Protein AF-Q2NVS4-F1 (afdb_monomer_lite)

Structure (mmCIF, N/CA/C/O backbone):
data_AF-Q2NVS4-F1
#
_entry.id   AF-Q2NVS4-F1
#
loop_
_atom_site.group_PDB
_atom_site.id
_atom_site.type_symbol
_atom_site.label_atom_id
_atom_site.label_alt_id
_atom_site.label_comp_id
_atom_site.label_asym_id
_atom_site.label_entity_id
_atom_site.label_seq_id
_atom_site.pdbx_PDB_ins_code
_atom_site.Cartn_x
_atom_site.Cartn_y
_atom_site.Cartn_z
_atom_site.occupancy
_atom_site.B_iso_or_equiv
_atom_site.auth_seq_id
_atom_site.auth_comp_id
_atom_site.auth_asym_id
_atom_site.auth_atom_id
_atom_site.pdbx_PDB_model_num
ATOM 1 N N . MET A 1 1 ? -18.039 -15.970 16.551 1.00 35.44 1 MET A N 1
ATOM 2 C CA . MET A 1 1 ? -17.030 -16.801 15.861 1.00 35.44 1 MET A CA 1
ATOM 3 C C . MET A 1 1 ? -15.700 -16.077 15.985 1.00 35.44 1 MET A C 1
ATOM 5 O O . MET A 1 1 ? -15.678 -14.886 15.706 1.00 35.44 1 MET A O 1
ATOM 9 N N . ASN A 1 2 ? -14.647 -16.736 16.477 1.00 36.75 2 ASN A N 1
ATOM 10 C CA . ASN A 1 2 ? -13.302 -16.155 16.479 1.00 36.75 2 ASN A CA 1
ATOM 11 C C . ASN A 1 2 ? -12.820 -16.096 15.028 1.00 36.75 2 ASN A C 1
ATOM 13 O O . ASN A 1 2 ? -12.642 -17.142 14.410 1.00 36.75 2 ASN A O 1
ATOM 17 N N . THR A 1 3 ? -12.647 -14.897 14.478 1.00 47.12 3 THR A N 1
ATOM 18 C CA . THR A 1 3 ? -11.946 -14.726 13.203 1.00 47.12 3 THR A CA 1
ATOM 19 C C . THR A 1 3 ? -10.510 -15.221 13.400 1.00 47.12 3 THR A C 1
ATOM 21 O O . THR A 1 3 ? -9.864 -14.747 14.338 1.00 47.12 3 THR A O 1
ATOM 24 N N . PRO A 1 4 ? -10.008 -16.174 12.593 1.00 56.81 4 PRO A N 1
ATOM 25 C CA . PRO A 1 4 ? -8.624 -16.620 12.692 1.00 56.81 4 PRO A CA 1
ATOM 26 C C . PRO A 1 4 ? -7.682 -15.420 12.583 1.00 56.81 4 PRO A C 1
ATOM 28 O O . PRO A 1 4 ? -7.902 -14.530 11.757 1.00 56.81 4 PRO A O 1
ATOM 31 N N . LEU A 1 5 ? -6.658 -15.382 13.436 1.00 57.66 5 LEU A N 1
ATOM 32 C CA . LEU A 1 5 ? -5.595 -14.385 13.342 1.00 57.66 5 LEU A CA 1
ATOM 33 C C . LEU A 1 5 ? -4.896 -14.581 11.995 1.00 57.66 5 LEU A C 1
ATOM 35 O O . LEU A 1 5 ? -4.340 -15.646 11.758 1.00 57.66 5 LEU A O 1
ATOM 39 N N . THR A 1 6 ? -4.959 -13.576 11.124 1.00 74.19 6 THR A N 1
ATOM 40 C CA . THR A 1 6 ? -4.291 -13.612 9.821 1.00 74.19 6 THR A CA 1
ATOM 41 C C . THR A 1 6 ? -2.830 -13.196 9.998 1.00 74.19 6 THR A C 1
ATOM 43 O O . THR A 1 6 ? -2.561 -12.091 10.477 1.00 74.19 6 THR A O 1
ATOM 46 N N . PHE A 1 7 ? -1.886 -14.058 9.629 1.00 83.69 7 PHE A N 1
ATOM 47 C CA . PHE A 1 7 ? -0.455 -13.771 9.642 1.00 83.69 7 PHE A CA 1
ATOM 48 C C . PHE A 1 7 ? 0.021 -13.381 8.240 1.00 83.69 7 PHE A C 1
ATOM 50 O O . PHE A 1 7 ? 0.237 -14.230 7.378 1.00 83.69 7 PHE A O 1
ATOM 57 N N . THR A 1 8 ? 0.182 -12.075 8.019 1.00 88.88 8 THR A N 1
ATOM 58 C CA . THR A 1 8 ? 0.679 -11.492 6.763 1.00 88.88 8 THR A CA 1
ATOM 59 C C . THR A 1 8 ? 1.943 -10.675 7.034 1.00 88.88 8 THR A C 1
ATOM 61 O O . THR A 1 8 ? 1.820 -9.467 7.282 1.00 88.88 8 THR A O 1
ATOM 64 N N . PRO A 1 9 ? 3.140 -11.293 7.055 1.00 89.56 9 PRO A N 1
ATOM 65 C CA . PRO A 1 9 ? 4.379 -10.567 7.291 1.00 89.56 9 PRO A CA 1
ATOM 66 C C . PRO A 1 9 ? 4.580 -9.455 6.265 1.00 89.56 9 PRO A C 1
ATOM 68 O O . PRO A 1 9 ? 4.096 -9.508 5.133 1.00 89.56 9 PRO A O 1
ATOM 71 N N . TYR A 1 10 ? 5.285 -8.427 6.711 1.00 88.81 10 TYR A N 1
ATOM 72 C CA . TYR A 1 10 ? 5.624 -7.270 5.910 1.00 88.81 10 TYR A CA 1
ATOM 73 C C . TYR A 1 10 ? 6.756 -7.608 4.929 1.00 88.81 10 TYR A C 1
ATOM 75 O O . TYR A 1 10 ? 7.733 -8.254 5.317 1.00 88.81 10 TYR A O 1
ATOM 83 N N . VAL A 1 11 ? 6.652 -7.131 3.687 1.00 92.81 11 VAL A N 1
ATOM 84 C CA . VAL A 1 11 ? 7.747 -7.156 2.713 1.00 92.81 11 VAL A CA 1
ATOM 85 C C . VAL A 1 11 ? 7.903 -5.786 2.057 1.00 92.81 11 VAL A C 1
ATOM 87 O O . VAL A 1 11 ? 6.945 -5.234 1.515 1.00 92.81 11 VAL A O 1
ATOM 90 N N . ASP A 1 12 ? 9.123 -5.248 2.082 1.00 93.12 12 ASP A N 1
ATOM 91 C CA . ASP A 1 12 ? 9.486 -4.143 1.198 1.00 93.12 12 ASP A CA 1
ATOM 92 C C . ASP A 1 12 ? 9.729 -4.731 -0.194 1.00 93.12 12 ASP A C 1
ATOM 94 O O . ASP A 1 12 ? 10.709 -5.446 -0.410 1.00 93.12 12 ASP A O 1
ATOM 98 N N . VAL A 1 13 ? 8.817 -4.471 -1.131 1.00 93.69 13 VAL A N 1
ATOM 99 C CA . VAL A 1 13 ? 8.834 -5.098 -2.464 1.00 93.69 13 VAL A CA 1
ATOM 100 C C . VAL A 1 13 ? 10.006 -4.642 -3.334 1.00 93.69 13 VAL A C 1
ATOM 102 O O . VAL A 1 13 ? 10.269 -5.251 -4.370 1.00 93.69 13 VAL A O 1
ATOM 105 N N . SER A 1 14 ? 10.699 -3.574 -2.934 1.00 92.00 14 SER A N 1
ATOM 106 C CA . SER A 1 14 ? 11.887 -3.065 -3.623 1.00 92.00 14 SER A CA 1
ATOM 107 C C . SER A 1 14 ? 13.184 -3.709 -3.130 1.00 92.00 14 SER A C 1
ATOM 109 O O . SER A 1 14 ? 14.189 -3.720 -3.845 1.00 92.00 14 SER A O 1
ATOM 111 N N . VAL A 1 15 ? 13.168 -4.295 -1.931 1.00 92.06 15 VAL A N 1
ATOM 112 C CA . VAL A 1 15 ? 14.304 -5.050 -1.402 1.00 92.06 15 VAL A CA 1
ATOM 113 C C . VAL A 1 15 ? 14.419 -6.367 -2.163 1.00 92.06 15 VAL A C 1
ATOM 115 O O . VAL A 1 15 ? 13.427 -7.033 -2.435 1.00 92.06 15 VAL A O 1
ATOM 118 N N . ASN A 1 16 ? 15.650 -6.738 -2.530 1.00 93.94 16 ASN A N 1
ATOM 119 C CA . ASN A 1 16 ? 15.949 -7.951 -3.302 1.00 93.94 16 ASN A CA 1
ATOM 120 C C . ASN A 1 16 ? 15.190 -8.055 -4.645 1.00 93.94 16 ASN A C 1
ATOM 122 O O . ASN A 1 16 ? 15.057 -9.149 -5.193 1.00 93.94 16 ASN A O 1
ATOM 126 N N . ALA A 1 17 ? 14.688 -6.933 -5.168 1.00 94.81 17 ALA A N 1
ATOM 127 C CA . ALA A 1 17 ? 14.022 -6.876 -6.459 1.00 94.81 17 ALA A CA 1
ATOM 128 C C . ALA A 1 17 ? 14.943 -7.354 -7.589 1.00 94.81 17 ALA A C 1
ATOM 130 O O . ALA A 1 17 ? 16.167 -7.202 -7.536 1.00 94.81 17 ALA A O 1
ATOM 131 N N . GLU A 1 18 ? 14.333 -7.931 -8.618 1.00 94.81 18 GLU A N 1
ATOM 132 C CA . GLU A 1 18 ? 15.039 -8.341 -9.822 1.00 94.81 18 GLU A CA 1
ATOM 133 C C . GLU A 1 18 ? 15.072 -7.157 -10.786 1.00 94.81 18 GLU A C 1
ATOM 135 O O . GLU A 1 18 ? 14.030 -6.668 -11.231 1.00 94.81 18 GLU A O 1
ATOM 140 N N . TRP A 1 19 ? 16.278 -6.695 -11.101 1.00 90.94 19 TRP A N 1
ATOM 141 C CA . TRP A 1 19 ? 16.522 -5.622 -12.061 1.00 90.94 19 TRP A CA 1
ATOM 142 C C . TRP A 1 19 ? 16.978 -6.218 -13.396 1.00 90.94 19 TRP A C 1
ATOM 144 O O . TRP A 1 19 ? 17.515 -7.324 -13.432 1.00 90.94 19 TRP A O 1
ATOM 154 N N . ASP A 1 20 ? 16.742 -5.501 -14.494 1.00 84.62 20 ASP A N 1
ATOM 155 C CA . ASP A 1 20 ? 17.185 -5.887 -15.845 1.00 84.62 20 ASP A CA 1
ATOM 156 C C . ASP A 1 20 ? 16.639 -7.240 -16.358 1.00 84.62 20 ASP A C 1
ATOM 158 O O . ASP A 1 20 ? 17.268 -7.943 -17.148 1.00 84.62 20 ASP A O 1
ATOM 162 N N . VAL A 1 21 ? 15.415 -7.593 -15.957 1.00 84.69 21 VAL A N 1
ATOM 163 C CA . VAL A 1 21 ? 14.704 -8.846 -16.302 1.00 84.69 21 VAL A CA 1
ATOM 164 C C . VAL A 1 21 ? 14.049 -8.848 -17.700 1.00 84.69 21 VAL A C 1
ATOM 166 O O . VAL A 1 21 ? 12.996 -9.446 -17.930 1.00 84.69 21 VAL A O 1
ATOM 169 N N . GLY A 1 22 ? 14.709 -8.223 -18.676 1.00 85.62 22 GLY A N 1
ATOM 170 C CA . GLY A 1 22 ? 14.296 -8.214 -20.082 1.00 85.62 22 GLY A CA 1
ATOM 171 C C . GLY A 1 22 ? 13.077 -7.334 -20.391 1.00 85.62 22 GLY A C 1
ATOM 172 O O . GLY A 1 22 ? 12.598 -6.564 -19.562 1.00 85.62 22 GLY A O 1
ATOM 173 N N . GLU A 1 23 ? 12.569 -7.445 -21.622 1.00 87.50 23 GLU A N 1
ATOM 174 C CA . GLU A 1 23 ? 11.551 -6.529 -22.168 1.00 87.50 23 GLU A CA 1
ATOM 175 C C . GLU A 1 23 ? 10.202 -6.569 -21.438 1.00 87.50 23 GLU A C 1
ATOM 177 O O . GLU A 1 23 ? 9.469 -5.584 -21.454 1.00 87.50 23 GLU A O 1
ATOM 182 N N . ALA A 1 24 ? 9.873 -7.683 -20.777 1.00 85.44 24 ALA A N 1
ATOM 183 C CA . ALA A 1 24 ? 8.634 -7.808 -20.010 1.00 85.44 24 ALA A CA 1
ATOM 184 C C . ALA A 1 24 ? 8.629 -6.931 -18.744 1.00 85.44 24 ALA A C 1
ATOM 186 O O . ALA A 1 24 ? 7.564 -6.529 -18.279 1.00 85.44 24 ALA A O 1
ATOM 187 N N . PHE A 1 25 ? 9.812 -6.628 -18.199 1.00 89.06 25 PHE A N 1
ATOM 188 C CA . PHE A 1 25 ? 9.998 -5.895 -16.945 1.00 89.06 25 PHE A CA 1
ATOM 189 C C . PHE A 1 25 ? 11.147 -4.882 -17.091 1.00 89.06 25 PHE A C 1
ATOM 191 O O . PHE A 1 25 ? 12.191 -5.019 -16.447 1.00 89.06 25 PHE A O 1
ATOM 198 N N . PRO A 1 26 ? 10.979 -3.849 -17.937 1.00 86.88 26 PRO A N 1
ATOM 199 C CA . PRO A 1 26 ? 12.059 -2.931 -18.303 1.00 86.88 26 PRO A CA 1
ATOM 200 C C . PRO A 1 26 ? 12.563 -2.076 -17.132 1.00 86.88 26 PRO A C 1
ATOM 202 O O . PRO A 1 26 ? 13.672 -1.558 -17.186 1.00 86.88 26 PRO A O 1
ATOM 205 N N . THR A 1 27 ? 11.769 -1.929 -16.067 1.00 90.81 27 THR A N 1
ATOM 206 C CA . THR A 1 27 ? 12.167 -1.255 -14.821 1.00 90.81 27 THR A CA 1
ATOM 207 C C . THR A 1 27 ? 12.329 -2.235 -13.658 1.00 90.81 27 THR A C 1
ATOM 209 O O . THR A 1 27 ? 12.205 -1.857 -12.495 1.00 90.81 27 THR A O 1
ATOM 212 N N . GLY A 1 28 ? 12.592 -3.509 -13.958 1.00 94.62 28 GLY A N 1
ATOM 213 C CA . GLY A 1 28 ? 12.642 -4.578 -12.965 1.00 94.62 28 GLY A CA 1
ATOM 214 C C . GLY A 1 28 ? 11.263 -4.970 -12.436 1.00 94.62 28 GLY A C 1
ATOM 215 O O . GLY A 1 28 ? 10.230 -4.556 -12.968 1.00 94.62 28 GLY A O 1
ATOM 216 N N . ARG A 1 29 ? 11.253 -5.792 -11.386 1.00 95.94 29 ARG A N 1
ATOM 217 C CA . ARG A 1 29 ? 10.046 -6.246 -10.675 1.00 95.94 29 ARG A CA 1
ATOM 218 C C . ARG A 1 29 ? 10.392 -6.730 -9.260 1.00 95.94 29 ARG A C 1
ATOM 220 O O . ARG A 1 29 ? 11.547 -7.094 -9.017 1.00 95.94 29 ARG A O 1
ATOM 227 N N . PRO A 1 30 ? 9.419 -6.826 -8.334 1.00 96.81 30 PRO A N 1
ATOM 228 C CA . PRO A 1 30 ? 9.656 -7.516 -7.073 1.00 96.81 30 PRO A CA 1
ATOM 229 C C . PRO A 1 30 ? 10.058 -8.973 -7.298 1.00 96.81 30 PRO A C 1
ATOM 231 O O . PRO A 1 30 ? 9.614 -9.618 -8.251 1.00 96.81 30 PRO A O 1
ATOM 234 N N . ASN A 1 31 ? 10.855 -9.510 -6.380 1.00 95.69 31 ASN A N 1
ATOM 235 C CA . ASN A 1 31 ? 11.337 -10.878 -6.491 1.00 95.69 31 ASN A CA 1
ATOM 236 C C . ASN A 1 31 ? 10.183 -11.897 -6.370 1.00 95.69 31 ASN A C 1
ATOM 238 O O . ASN A 1 31 ? 9.486 -11.891 -5.348 1.00 95.69 31 ASN A O 1
ATOM 242 N N . PRO A 1 32 ? 9.984 -12.806 -7.345 1.00 92.75 32 PRO A N 1
ATOM 243 C CA . PRO A 1 32 ? 8.958 -13.848 -7.251 1.00 92.75 32 PRO A CA 1
ATOM 244 C C . PRO A 1 32 ? 9.164 -14.800 -6.068 1.00 92.75 32 PRO A C 1
ATOM 246 O O . PRO A 1 32 ? 8.185 -15.350 -5.561 1.00 92.75 32 PRO A O 1
ATOM 249 N N . LEU A 1 33 ? 10.402 -14.939 -5.570 1.00 94.19 33 LEU A N 1
ATOM 250 C CA . LEU A 1 33 ? 10.736 -15.764 -4.406 1.00 94.19 33 LEU A CA 1
ATOM 251 C C . LEU A 1 33 ? 9.875 -15.425 -3.183 1.00 94.19 33 LEU A C 1
ATOM 253 O O . LEU A 1 33 ? 9.603 -16.296 -2.359 1.00 94.19 33 LEU A O 1
ATOM 257 N N . TYR A 1 34 ? 9.408 -14.180 -3.052 1.00 94.81 34 TYR A N 1
ATOM 258 C CA . TYR A 1 34 ? 8.527 -13.806 -1.949 1.00 94.81 34 TYR A CA 1
ATOM 259 C C . TYR A 1 34 ? 7.220 -14.607 -1.939 1.00 94.81 34 TYR A C 1
ATOM 261 O O . TYR A 1 34 ? 6.798 -15.039 -0.866 1.00 94.81 34 TYR A O 1
ATOM 269 N N . ALA A 1 35 ? 6.609 -14.882 -3.095 1.00 93.56 35 ALA A N 1
ATOM 270 C CA . ALA A 1 35 ? 5.406 -15.713 -3.161 1.00 93.56 35 ALA A CA 1
ATOM 271 C C . ALA A 1 35 ? 5.707 -17.174 -2.777 1.00 93.56 35 ALA A C 1
ATOM 273 O O . ALA A 1 35 ? 4.973 -17.775 -1.990 1.00 93.56 35 ALA A O 1
ATOM 274 N N . GLU A 1 36 ? 6.833 -17.717 -3.248 1.00 92.06 36 GLU A N 1
ATOM 275 C CA . GLU A 1 36 ? 7.273 -19.080 -2.924 1.00 92.06 36 GLU A CA 1
ATOM 276 C C . GLU A 1 36 ? 7.540 -19.258 -1.423 1.00 92.06 36 GLU A C 1
ATOM 278 O O . GLU A 1 36 ? 7.065 -20.215 -0.805 1.00 92.06 36 GLU A O 1
ATOM 283 N N . LEU A 1 37 ? 8.252 -18.308 -0.807 1.00 91.38 37 LEU A N 1
ATOM 284 C CA . LEU A 1 37 ? 8.532 -18.318 0.629 1.00 91.38 37 LEU A CA 1
ATOM 285 C C . LEU A 1 37 ? 7.253 -18.186 1.455 1.00 91.38 37 LEU A C 1
ATOM 287 O O . LEU A 1 37 ? 7.123 -18.856 2.477 1.00 91.38 37 LEU A O 1
ATOM 291 N N . THR A 1 38 ? 6.296 -17.373 1.008 1.00 92.12 38 THR A N 1
ATOM 292 C CA . THR A 1 38 ? 4.989 -17.216 1.672 1.00 92.12 38 THR A CA 1
ATOM 293 C C . THR A 1 38 ? 4.251 -18.554 1.732 1.00 92.12 38 THR A C 1
ATOM 295 O O . THR A 1 38 ? 3.795 -18.967 2.802 1.00 92.12 38 THR A O 1
ATOM 298 N N . ALA A 1 39 ? 4.224 -19.289 0.615 1.00 88.94 39 ALA A N 1
ATOM 299 C CA . ALA A 1 39 ? 3.638 -20.625 0.552 1.00 88.94 39 ALA A CA 1
ATOM 300 C C . ALA A 1 39 ? 4.400 -21.638 1.428 1.00 88.94 39 ALA A C 1
ATOM 302 O O . ALA A 1 39 ? 3.787 -22.392 2.189 1.00 88.94 39 ALA A O 1
ATOM 303 N N . ALA A 1 40 ? 5.736 -21.635 1.373 1.00 90.56 40 ALA A N 1
ATOM 304 C CA . ALA A 1 40 ? 6.577 -22.561 2.133 1.00 90.56 40 ALA A CA 1
ATOM 305 C C . ALA A 1 40 ? 6.481 -22.347 3.655 1.00 90.56 40 ALA A C 1
ATOM 307 O O . ALA A 1 40 ? 6.446 -23.313 4.422 1.00 90.56 40 ALA A O 1
ATOM 308 N N . LEU A 1 41 ? 6.400 -21.087 4.091 1.00 89.44 41 LEU A N 1
ATOM 309 C CA . LEU A 1 41 ? 6.274 -20.694 5.497 1.00 89.44 41 LEU A CA 1
ATOM 310 C C . LEU A 1 41 ? 4.836 -20.794 6.023 1.00 89.44 41 LEU A C 1
ATOM 312 O O . LEU A 1 41 ? 4.619 -20.587 7.217 1.00 89.44 41 LEU A O 1
ATOM 316 N N . LYS A 1 42 ? 3.869 -21.148 5.163 1.00 86.94 42 LYS A N 1
ATOM 317 C CA . LYS A 1 42 ? 2.447 -21.314 5.505 1.00 86.94 42 LYS A CA 1
ATOM 318 C C . LYS A 1 42 ? 1.855 -20.079 6.187 1.00 86.94 42 LYS A C 1
ATOM 320 O O . LYS A 1 42 ? 1.096 -20.201 7.149 1.00 86.94 42 LYS A O 1
ATOM 325 N N . THR A 1 43 ? 2.230 -18.895 5.714 1.00 90.62 43 THR A N 1
ATOM 326 C CA . THR A 1 43 ? 1.565 -17.660 6.135 1.00 90.62 43 THR A CA 1
ATOM 327 C C . THR A 1 43 ? 0.247 -17.513 5.371 1.00 90.62 43 THR A C 1
ATOM 329 O O . THR A 1 43 ? 0.005 -18.202 4.380 1.00 90.62 43 THR A O 1
ATOM 332 N N . ASP A 1 44 ? -0.627 -16.610 5.810 1.00 89.88 44 ASP A N 1
ATOM 333 C CA . ASP A 1 44 ? -1.898 -16.363 5.117 1.00 89.88 44 ASP A CA 1
ATOM 334 C C . ASP A 1 44 ? -1.734 -15.474 3.869 1.00 89.88 44 ASP A C 1
ATOM 336 O O . ASP A 1 44 ? -2.699 -15.240 3.128 1.00 89.88 44 ASP A O 1
ATOM 340 N N . GLY A 1 45 ? -0.534 -14.924 3.671 1.00 94.25 45 GLY A N 1
ATOM 341 C CA . GLY A 1 45 ? -0.255 -13.891 2.688 1.00 94.25 45 GLY A CA 1
ATOM 342 C C . GLY A 1 45 ? 0.911 -12.983 3.064 1.00 94.25 45 GLY A C 1
ATOM 343 O O . GLY A 1 45 ? 1.671 -13.289 3.982 1.00 94.25 45 GLY A O 1
ATOM 344 N N . LEU A 1 46 ? 0.998 -11.831 2.396 1.00 95.50 46 LEU A N 1
ATOM 345 C CA . LEU A 1 46 ? 1.983 -10.773 2.661 1.00 95.50 46 LEU A CA 1
ATOM 346 C C . LEU A 1 46 ? 1.316 -9.405 2.847 1.00 95.50 46 LEU A C 1
ATOM 348 O O . LEU A 1 46 ? 0.214 -9.163 2.367 1.00 95.50 46 LEU A O 1
ATOM 352 N N . THR A 1 47 ? 1.992 -8.483 3.522 1.00 95.19 47 THR A N 1
ATOM 353 C CA . THR A 1 47 ? 1.698 -7.047 3.413 1.00 95.19 47 THR A CA 1
ATOM 354 C C . THR A 1 47 ? 2.768 -6.434 2.515 1.00 95.19 47 THR A C 1
ATOM 356 O O . THR A 1 47 ? 3.934 -6.398 2.905 1.00 95.19 47 THR A O 1
ATOM 359 N N . LEU A 1 48 ? 2.376 -6.045 1.298 1.00 96.69 48 LEU A N 1
ATOM 360 C CA . LEU A 1 48 ? 3.262 -5.498 0.271 1.00 96.69 48 LEU A CA 1
ATOM 361 C C . LEU A 1 48 ? 3.461 -4.010 0.493 1.00 96.69 48 LEU A C 1
ATOM 363 O O . LEU A 1 48 ? 2.486 -3.259 0.573 1.00 96.69 48 LEU A O 1
ATOM 367 N N . SER A 1 49 ? 4.713 -3.581 0.534 1.00 92.75 49 SER A N 1
ATOM 368 C CA . SER A 1 49 ? 5.027 -2.256 1.037 1.00 92.75 49 SER A CA 1
ATOM 369 C C . SER A 1 49 ? 6.237 -1.627 0.337 1.00 92.75 49 SER A C 1
ATOM 371 O O . SER A 1 49 ? 7.088 -2.337 -0.180 1.00 92.75 49 SER A O 1
ATOM 373 N N . PHE A 1 50 ? 6.380 -0.306 0.274 1.00 92.25 50 PHE A N 1
ATOM 374 C CA . PHE A 1 50 ? 5.390 0.723 0.605 1.00 92.25 50 PHE A CA 1
ATOM 375 C C . PHE A 1 50 ? 4.914 1.453 -0.652 1.00 92.25 50 PHE A C 1
ATOM 377 O O . PHE A 1 50 ? 5.726 1.801 -1.515 1.00 92.25 50 PHE A O 1
ATOM 384 N N . ILE A 1 51 ? 3.619 1.759 -0.705 1.00 95.44 51 ILE A N 1
ATOM 385 C CA . ILE A 1 51 ? 3.070 2.745 -1.631 1.00 95.44 51 ILE A CA 1
ATOM 386 C C . ILE A 1 51 ? 3.332 4.138 -1.054 1.00 95.44 51 ILE A C 1
ATOM 388 O O . ILE A 1 51 ? 2.977 4.463 0.079 1.00 95.44 51 ILE A O 1
ATOM 392 N N . THR A 1 52 ? 3.979 4.957 -1.870 1.00 93.50 52 THR A N 1
ATOM 393 C CA . THR A 1 52 ? 4.448 6.313 -1.574 1.00 93.50 52 THR A CA 1
ATOM 394 C C . THR A 1 52 ? 4.184 7.210 -2.789 1.00 93.50 52 THR A C 1
ATOM 396 O O . THR A 1 52 ? 3.387 6.839 -3.648 1.00 93.50 52 THR A O 1
ATOM 399 N N . LEU A 1 53 ? 4.830 8.378 -2.883 1.00 92.94 53 LEU A N 1
ATOM 400 C CA . LEU A 1 53 ? 4.763 9.245 -4.062 1.00 92.94 53 LEU A CA 1
ATOM 401 C C . LEU A 1 53 ? 6.083 9.278 -4.831 1.00 92.94 53 LEU A C 1
ATOM 403 O O . LEU A 1 53 ? 7.163 9.324 -4.231 1.00 92.94 53 LEU A O 1
ATOM 407 N N . GLY A 1 54 ? 5.964 9.325 -6.156 1.00 90.94 54 GLY A N 1
ATOM 408 C CA . GLY A 1 54 ? 7.035 9.691 -7.072 1.00 90.94 54 GLY A CA 1
ATOM 409 C C . GLY A 1 54 ? 7.283 11.202 -7.093 1.00 90.94 54 GLY A C 1
ATOM 410 O O . GLY A 1 54 ? 6.629 11.977 -6.394 1.00 90.94 54 GLY A O 1
ATOM 411 N N . GLN A 1 55 ? 8.234 11.642 -7.921 1.00 88.88 55 GLN A N 1
ATOM 412 C CA . GLN A 1 55 ? 8.566 13.072 -8.066 1.00 88.88 55 GLN A CA 1
ATOM 413 C C . GLN A 1 55 ? 7.427 13.895 -8.690 1.00 88.88 55 GLN A C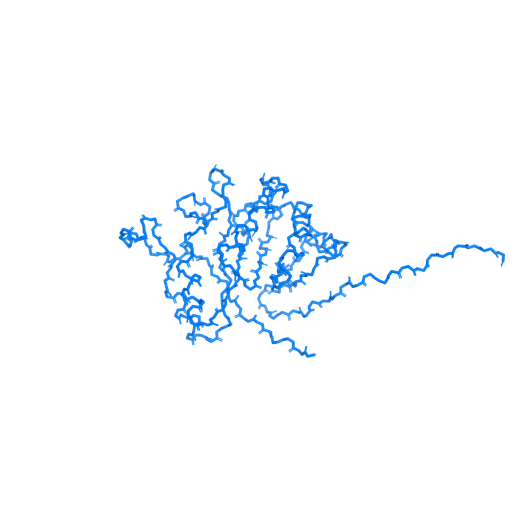 1
ATOM 415 O O . GLN A 1 55 ? 7.356 15.106 -8.513 1.00 88.88 55 GLN A O 1
ATOM 420 N N . ASP A 1 56 ? 6.548 13.221 -9.419 1.00 89.19 56 ASP A N 1
ATOM 421 C CA . ASP A 1 56 ? 5.352 13.721 -10.085 1.00 89.19 56 ASP A CA 1
ATOM 422 C C . ASP A 1 56 ? 4.095 13.668 -9.201 1.00 89.19 56 ASP A C 1
ATOM 424 O O . ASP A 1 56 ? 3.000 13.937 -9.683 1.00 89.19 56 ASP A O 1
ATOM 428 N N . ASN A 1 57 ? 4.238 13.330 -7.913 1.00 90.50 57 ASN A N 1
ATOM 429 C CA . ASN A 1 57 ? 3.135 13.083 -6.977 1.00 90.50 57 ASN A CA 1
ATOM 430 C C . ASN A 1 57 ? 2.187 11.945 -7.398 1.00 90.50 57 ASN A C 1
ATOM 432 O O . ASN A 1 57 ? 1.092 11.828 -6.851 1.00 90.50 57 ASN A O 1
ATOM 436 N N . ALA A 1 58 ? 2.600 11.073 -8.320 1.00 93.56 58 ALA A N 1
ATOM 437 C CA . ALA A 1 58 ?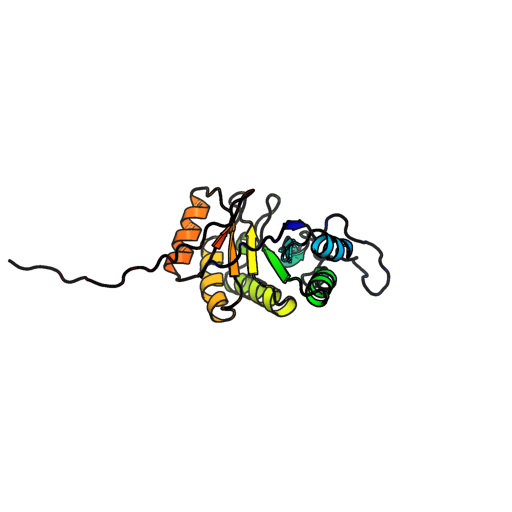 1.862 9.856 -8.628 1.00 93.56 58 ALA A CA 1
ATOM 438 C C . ALA A 1 58 ? 2.164 8.764 -7.582 1.00 93.56 58 ALA A C 1
ATOM 440 O O . ALA A 1 58 ? 3.318 8.645 -7.149 1.00 93.56 58 ALA A O 1
ATOM 441 N N . PRO A 1 59 ? 1.177 7.933 -7.187 1.00 94.56 59 PRO A N 1
ATOM 442 C CA . PRO A 1 59 ? 1.429 6.777 -6.337 1.00 94.56 59 PRO A CA 1
ATOM 443 C C . PRO A 1 59 ? 2.454 5.827 -6.966 1.00 94.56 59 PRO A C 1
ATOM 445 O O . PRO A 1 59 ? 2.325 5.407 -8.120 1.00 94.56 59 PRO A O 1
ATOM 448 N N . CYS A 1 60 ? 3.478 5.463 -6.203 1.00 95.19 60 CYS A N 1
ATOM 449 C CA . CYS A 1 60 ? 4.546 4.583 -6.663 1.00 95.19 60 CYS A CA 1
ATOM 450 C C . CYS A 1 60 ? 5.097 3.729 -5.519 1.00 95.19 60 CYS A C 1
ATOM 452 O O . CYS A 1 60 ? 4.922 4.035 -4.336 1.00 95.19 60 CYS A O 1
ATOM 454 N N . TRP A 1 61 ? 5.816 2.672 -5.872 1.00 94.38 61 TRP A N 1
ATOM 455 C CA . TRP A 1 61 ? 6.621 1.913 -4.921 1.00 94.38 61 TRP A CA 1
ATOM 456 C C . TRP A 1 61 ? 7.970 2.605 -4.713 1.00 94.38 61 TRP A C 1
ATOM 458 O O . TRP A 1 61 ? 8.385 3.419 -5.539 1.00 94.38 61 TRP A O 1
ATOM 468 N N . ALA A 1 62 ? 8.640 2.319 -3.595 1.00 88.44 62 ALA A N 1
ATOM 469 C CA . ALA A 1 62 ? 10.032 2.712 -3.332 1.00 88.44 62 ALA A CA 1
ATOM 470 C C . ALA A 1 62 ? 10.372 4.215 -3.471 1.00 88.44 62 ALA A C 1
ATOM 472 O O . ALA A 1 62 ? 11.549 4.572 -3.531 1.00 88.44 62 ALA A O 1
ATOM 473 N N . ARG A 1 63 ? 9.368 5.105 -3.515 1.00 89.50 63 ARG A N 1
ATOM 474 C CA . ARG A 1 63 ? 9.497 6.555 -3.769 1.00 89.50 63 ARG A CA 1
ATOM 475 C C . ARG A 1 63 ? 10.157 6.907 -5.105 1.00 89.50 63 ARG A C 1
ATOM 477 O O . ARG A 1 63 ? 10.799 7.952 -5.227 1.00 89.50 63 ARG A O 1
ATOM 484 N N . GLN A 1 64 ? 10.041 6.029 -6.097 1.00 89.25 64 GLN A N 1
ATOM 485 C CA . GLN A 1 64 ? 10.632 6.223 -7.415 1.00 89.25 64 GLN A CA 1
ATOM 486 C C . GLN A 1 64 ? 9.558 6.134 -8.497 1.00 89.25 64 GLN A C 1
ATOM 488 O O . GLN A 1 64 ? 8.848 5.137 -8.603 1.00 89.25 64 GLN A O 1
ATOM 493 N N . SER A 1 65 ? 9.477 7.152 -9.359 1.00 91.62 65 SER A N 1
ATOM 494 C CA . SER A 1 65 ? 8.539 7.152 -10.493 1.00 91.62 65 SER A CA 1
ATOM 495 C C . SER A 1 65 ? 8.836 6.030 -11.509 1.00 91.62 65 SER A C 1
ATOM 497 O O . SER A 1 65 ? 7.963 5.656 -12.284 1.00 91.62 65 SER A O 1
ATOM 499 N N . THR A 1 66 ? 10.042 5.446 -11.489 1.00 92.25 66 THR A N 1
ATOM 500 C CA . THR A 1 66 ? 10.426 4.266 -12.292 1.00 92.25 66 THR A CA 1
ATOM 501 C C . THR A 1 66 ? 9.802 2.959 -11.798 1.00 92.25 66 THR A C 1
ATOM 503 O O . THR A 1 66 ? 9.741 1.986 -12.551 1.00 92.25 66 THR A O 1
ATOM 506 N N . THR A 1 67 ? 9.293 2.937 -10.567 1.00 94.44 67 THR A N 1
ATOM 507 C CA . THR A 1 67 ? 8.528 1.832 -9.981 1.00 94.44 67 THR A CA 1
ATOM 508 C C . THR A 1 67 ? 7.082 2.288 -9.754 1.00 94.44 67 THR A C 1
ATOM 510 O O . THR A 1 67 ? 6.660 2.466 -8.607 1.00 94.44 67 THR A O 1
ATOM 513 N N . PRO A 1 68 ? 6.313 2.539 -10.837 1.00 95.69 68 PRO A N 1
ATOM 514 C CA . PRO A 1 68 ? 4.951 3.070 -10.756 1.00 95.69 68 PRO A CA 1
ATOM 515 C C . PRO A 1 68 ? 4.029 2.119 -9.994 1.00 95.69 68 PRO A C 1
ATOM 517 O O . PRO A 1 68 ? 4.378 0.962 -9.771 1.00 95.69 68 PRO A O 1
ATOM 520 N N . LEU A 1 69 ? 2.820 2.559 -9.638 1.00 96.31 69 LEU A N 1
ATOM 521 C CA . LEU A 1 69 ? 1.890 1.746 -8.848 1.00 96.31 69 LEU A CA 1
ATOM 522 C C . LEU A 1 69 ? 1.701 0.316 -9.383 1.00 96.31 69 LEU A C 1
ATOM 524 O O . LEU A 1 69 ? 1.615 -0.593 -8.572 1.00 96.31 69 LEU A O 1
ATOM 528 N N . ALA A 1 70 ? 1.708 0.079 -10.700 1.00 96.75 70 ALA A N 1
ATOM 529 C CA . ALA A 1 70 ? 1.577 -1.257 -11.305 1.00 96.75 70 ALA A CA 1
ATOM 530 C C . ALA A 1 70 ? 2.827 -2.151 -11.226 1.00 96.75 70 ALA A C 1
ATOM 532 O O . ALA A 1 70 ? 2.751 -3.336 -11.538 1.00 96.75 70 ALA A O 1
ATOM 533 N N . TRP A 1 71 ? 3.968 -1.620 -10.794 1.00 97.38 71 TRP A N 1
ATOM 534 C CA . TRP A 1 71 ? 5.250 -2.325 -10.788 1.00 97.38 71 TRP A CA 1
ATOM 535 C C . TRP A 1 71 ? 5.240 -3.599 -9.932 1.00 97.38 71 TRP A C 1
ATOM 537 O O . TRP A 1 71 ? 5.827 -4.605 -10.322 1.00 97.38 71 TRP A O 1
ATOM 547 N N . ALA A 1 72 ? 4.519 -3.600 -8.804 1.00 97.62 72 ALA A N 1
ATOM 548 C CA . ALA A 1 72 ? 4.423 -4.770 -7.931 1.00 97.62 72 ALA A CA 1
ATOM 549 C C . ALA A 1 72 ? 3.328 -5.778 -8.325 1.00 97.62 72 ALA A C 1
ATOM 551 O O . ALA A 1 72 ? 3.188 -6.823 -7.683 1.00 97.62 72 ALA A O 1
ATOM 552 N N . LYS A 1 73 ? 2.570 -5.510 -9.397 1.00 97.44 73 LYS A N 1
ATOM 553 C CA . LYS A 1 73 ? 1.477 -6.371 -9.872 1.00 97.44 73 LYS A CA 1
ATOM 554 C C . LYS A 1 73 ? 1.899 -7.825 -10.138 1.00 97.44 73 LYS A C 1
ATOM 556 O O . LYS A 1 73 ? 1.161 -8.704 -9.705 1.00 97.44 73 LYS A O 1
ATOM 561 N N . PRO A 1 74 ? 3.083 -8.123 -10.713 1.00 97.06 74 PRO A N 1
ATOM 562 C CA . PRO A 1 74 ? 3.512 -9.508 -10.920 1.00 97.06 74 PRO A CA 1
ATOM 563 C C . PRO A 1 74 ? 3.619 -10.329 -9.627 1.00 97.06 74 PRO A C 1
ATOM 565 O O . PRO A 1 74 ? 3.296 -11.513 -9.625 1.00 97.06 74 PRO A O 1
ATOM 568 N N . LEU A 1 75 ? 4.046 -9.715 -8.516 1.00 97.62 75 LEU A N 1
ATOM 569 C CA . LEU A 1 75 ? 4.114 -10.402 -7.222 1.00 97.62 75 LEU A CA 1
ATOM 570 C C . LEU A 1 75 ? 2.717 -10.613 -6.628 1.00 97.62 75 LEU A C 1
ATOM 572 O O . LEU A 1 75 ? 2.429 -11.683 -6.096 1.00 97.62 75 LEU A O 1
ATOM 576 N N . ALA A 1 76 ? 1.845 -9.610 -6.735 1.00 97.94 76 ALA A N 1
ATOM 577 C CA . ALA A 1 76 ? 0.452 -9.733 -6.314 1.00 97.94 76 ALA A CA 1
ATOM 578 C C . ALA A 1 76 ? -0.289 -10.842 -7.085 1.00 97.94 76 ALA A C 1
ATOM 580 O O . ALA A 1 76 ? -1.045 -11.612 -6.488 1.00 97.94 76 ALA A O 1
ATOM 581 N N . ASP A 1 77 ? -0.021 -10.969 -8.385 1.00 97.31 77 ASP A N 1
ATOM 582 C CA . ASP A 1 77 ? -0.581 -12.029 -9.223 1.00 97.31 77 ASP A CA 1
ATOM 583 C C . ASP A 1 77 ? -0.072 -13.404 -8.794 1.00 97.31 77 ASP A C 1
ATOM 585 O O . ASP A 1 77 ? -0.884 -14.288 -8.538 1.00 97.31 77 ASP A O 1
ATOM 589 N N . ALA A 1 78 ? 1.234 -13.559 -8.561 1.00 96.44 78 ALA A N 1
ATOM 590 C CA . ALA A 1 78 ? 1.801 -14.816 -8.068 1.00 96.44 78 ALA A CA 1
ATOM 591 C C . ALA A 1 78 ? 1.222 -15.251 -6.701 1.00 96.44 78 ALA A C 1
ATOM 593 O O . ALA A 1 78 ? 0.959 -16.435 -6.467 1.00 96.44 78 ALA A O 1
ATOM 594 N N . LEU A 1 79 ? 0.981 -14.306 -5.783 1.00 96.56 79 LEU A N 1
ATOM 595 C CA . LEU A 1 79 ? 0.304 -14.597 -4.510 1.00 96.56 79 LEU A CA 1
ATOM 596 C C . LEU A 1 79 ? -1.141 -15.059 -4.745 1.00 96.56 79 LEU A C 1
ATOM 598 O O . LEU A 1 79 ? -1.578 -16.049 -4.161 1.00 96.56 79 LEU A O 1
ATOM 602 N N . THR A 1 80 ? -1.863 -14.388 -5.639 1.00 95.12 80 THR A N 1
ATOM 603 C CA . THR A 1 80 ? -3.255 -14.731 -5.961 1.00 95.12 80 THR A CA 1
ATOM 604 C C . THR A 1 80 ? -3.367 -16.102 -6.629 1.00 95.12 80 THR A C 1
ATOM 606 O O . THR A 1 80 ? -4.214 -16.908 -6.246 1.00 95.12 80 THR A O 1
ATOM 609 N N . GLU A 1 81 ? -2.488 -16.407 -7.585 1.00 93.94 81 GLU A N 1
ATOM 610 C CA . GLU A 1 81 ? -2.440 -17.685 -8.312 1.00 93.94 81 GLU A CA 1
ATOM 611 C C . GLU A 1 81 ? -2.169 -18.879 -7.388 1.00 93.94 81 GLU A C 1
ATOM 613 O O . GLU A 1 81 ? -2.654 -19.985 -7.629 1.00 93.94 81 GLU A O 1
ATOM 618 N N . THR A 1 82 ? -1.446 -18.652 -6.290 1.00 90.38 82 THR A N 1
ATOM 619 C CA . THR A 1 82 ? -1.190 -19.661 -5.250 1.00 90.38 82 THR A CA 1
ATOM 620 C C . THR A 1 82 ? -2.294 -19.731 -4.186 1.00 90.38 82 THR A C 1
ATOM 622 O O . THR A 1 82 ? -2.199 -20.515 -3.241 1.00 90.38 82 THR A O 1
ATOM 625 N N . GLY A 1 83 ? -3.367 -18.942 -4.331 1.00 91.56 83 GLY A N 1
ATOM 626 C CA . GLY A 1 83 ? -4.491 -18.868 -3.390 1.00 91.56 83 GLY A CA 1
ATOM 627 C C . GLY A 1 83 ? -4.182 -18.095 -2.102 1.00 91.56 83 GLY A C 1
ATOM 628 O O . GLY A 1 83 ? -5.011 -18.043 -1.186 1.00 91.56 83 GLY A O 1
ATOM 629 N N . LEU A 1 84 ? -3.001 -17.484 -2.018 1.00 93.56 84 LEU A N 1
ATOM 630 C CA . LEU A 1 84 ? -2.614 -16.596 -0.932 1.00 93.56 84 LEU A CA 1
ATOM 631 C C . LEU A 1 84 ? -3.232 -15.216 -1.166 1.00 93.56 84 LEU A C 1
ATOM 633 O O . LEU A 1 84 ? -3.632 -14.856 -2.269 1.00 93.56 84 LEU A O 1
ATOM 637 N N . GLY A 1 85 ? -3.363 -14.431 -0.101 1.00 93.00 85 GLY A N 1
ATOM 638 C CA . GLY A 1 85 ? -3.787 -13.041 -0.247 1.00 93.00 85 GLY A CA 1
ATOM 639 C C . GLY A 1 85 ? -2.698 -12.085 0.149 1.00 93.00 85 GLY A C 1
ATOM 640 O O . GLY A 1 85 ? -1.597 -12.474 0.527 1.00 93.00 85 GLY A O 1
ATOM 641 N N . PHE A 1 86 ? -3.035 -10.810 0.109 1.00 96.56 86 PHE A N 1
ATOM 642 C CA . PHE A 1 86 ? -2.118 -9.781 0.540 1.00 96.56 86 PHE A CA 1
ATOM 643 C C . PHE A 1 86 ? -2.853 -8.508 0.941 1.00 96.56 86 PHE A C 1
ATOM 645 O O . PHE A 1 86 ? -4.028 -8.315 0.620 1.00 96.56 86 PHE A O 1
ATOM 652 N N . ASN A 1 87 ? -2.131 -7.654 1.655 1.00 96.69 87 ASN A N 1
ATOM 653 C CA . ASN A 1 87 ? -2.504 -6.274 1.925 1.00 96.69 87 ASN A CA 1
ATOM 654 C C . ASN A 1 87 ? -1.531 -5.342 1.197 1.00 96.69 87 ASN A C 1
ATOM 656 O O . ASN A 1 87 ? -0.413 -5.750 0.878 1.00 96.69 87 ASN A O 1
ATOM 660 N N . LEU A 1 88 ? -1.928 -4.091 0.990 1.00 97.44 88 LEU A N 1
ATOM 661 C CA . LEU A 1 88 ? -1.033 -3.033 0.513 1.00 97.44 88 LEU A CA 1
ATOM 662 C C . LEU A 1 88 ? -0.748 -2.062 1.651 1.00 97.44 88 LEU A C 1
ATOM 664 O O . LEU A 1 88 ? -1.690 -1.639 2.315 1.00 97.44 88 LEU A O 1
ATOM 668 N N . SER A 1 89 ? 0.512 -1.690 1.860 1.00 95.19 89 SER A N 1
ATOM 669 C CA . SER A 1 89 ? 0.887 -0.708 2.876 1.00 95.19 89 SER A CA 1
ATOM 670 C C . SER A 1 89 ? 1.188 0.656 2.276 1.00 95.19 89 SER A C 1
ATOM 672 O O . SER A 1 89 ? 2.014 0.769 1.372 1.00 95.19 89 SER A O 1
ATOM 674 N N . PHE A 1 90 ? 0.586 1.690 2.850 1.00 94.25 90 PHE A N 1
ATOM 675 C CA . PHE A 1 90 ? 0.940 3.097 2.674 1.00 94.25 90 PHE A CA 1
ATOM 676 C C . PHE A 1 90 ? 1.816 3.567 3.840 1.00 94.25 90 PHE A C 1
ATOM 678 O O . PHE A 1 90 ? 1.763 2.975 4.919 1.00 94.25 90 PHE A O 1
ATOM 685 N N . GLY A 1 91 ? 2.602 4.623 3.634 1.00 85.25 91 GLY A N 1
ATOM 686 C CA . GLY A 1 91 ? 3.495 5.185 4.654 1.00 85.25 91 GLY A CA 1
ATOM 687 C C . GLY A 1 91 ? 4.918 4.620 4.595 1.00 85.25 91 GLY A C 1
ATOM 688 O O . GLY A 1 91 ? 5.325 4.104 3.560 1.00 85.25 91 GLY A O 1
ATOM 689 N N . SER A 1 92 ? 5.698 4.816 5.663 1.00 76.81 92 SER A N 1
ATOM 690 C CA . SER A 1 92 ? 7.037 4.244 5.922 1.00 76.81 92 SER A CA 1
ATOM 691 C C . SER A 1 92 ? 7.719 5.007 7.067 1.00 76.81 92 SER A C 1
ATOM 693 O O . SER A 1 92 ? 7.626 6.234 7.131 1.00 76.81 92 SER A O 1
ATOM 695 N N . ALA A 1 93 ? 8.556 4.327 7.858 1.00 70.25 93 ALA A N 1
ATOM 696 C CA . ALA A 1 93 ? 9.519 4.942 8.783 1.00 70.25 93 ALA A CA 1
ATOM 697 C C . ALA A 1 93 ? 10.346 6.089 8.170 1.00 70.25 93 ALA A C 1
ATOM 699 O O . ALA A 1 93 ? 10.644 7.093 8.825 1.00 70.25 93 ALA A O 1
ATOM 700 N N . ASN A 1 94 ? 10.734 5.931 6.901 1.00 71.56 94 ASN A N 1
ATOM 701 C CA . ASN A 1 94 ? 11.764 6.739 6.242 1.00 71.56 94 ASN A CA 1
ATOM 702 C C . ASN A 1 94 ? 11.195 7.769 5.254 1.00 71.56 94 ASN A C 1
ATOM 704 O O . ASN A 1 94 ? 11.951 8.387 4.493 1.00 71.56 94 ASN A O 1
ATOM 708 N N . ALA A 1 95 ? 9.874 7.937 5.212 1.00 71.25 95 ALA A N 1
ATOM 709 C CA . ALA A 1 95 ? 9.210 8.812 4.258 1.00 71.25 95 ALA A CA 1
ATOM 710 C C . ALA A 1 95 ? 8.047 9.569 4.895 1.00 71.25 95 ALA A C 1
ATOM 712 O O . ALA A 1 95 ? 7.489 9.151 5.907 1.00 71.25 95 ALA A O 1
ATOM 713 N N . ARG A 1 96 ? 7.671 10.677 4.252 1.00 82.06 96 ARG A N 1
ATOM 714 C CA . ARG A 1 96 ? 6.374 11.293 4.507 1.00 82.06 96 ARG A CA 1
ATOM 715 C C . ARG A 1 96 ? 5.296 10.426 3.874 1.00 82.06 96 ARG A C 1
ATOM 717 O O . ARG A 1 96 ? 5.473 9.975 2.740 1.00 82.06 96 ARG A O 1
ATOM 724 N N . ASP A 1 97 ? 4.190 10.237 4.578 1.00 89.88 97 ASP A N 1
ATOM 725 C CA . ASP A 1 97 ? 3.019 9.589 4.004 1.00 89.88 97 ASP A CA 1
ATOM 726 C C . ASP A 1 97 ? 2.434 10.446 2.872 1.00 89.88 97 ASP A C 1
ATOM 728 O O . ASP A 1 97 ? 2.538 11.680 2.874 1.00 89.88 97 ASP A O 1
ATOM 732 N N . ILE A 1 98 ? 1.786 9.792 1.911 1.00 94.25 98 ILE A N 1
ATOM 733 C CA . ILE A 1 98 ? 1.214 10.448 0.734 1.00 94.25 98 ILE A CA 1
ATOM 734 C C . ILE A 1 98 ? 0.152 11.502 1.106 1.00 94.25 98 ILE A C 1
ATOM 736 O O . ILE A 1 98 ? 0.037 12.515 0.415 1.00 94.25 98 ILE A O 1
ATOM 740 N N . SER A 1 99 ? -0.545 11.341 2.242 1.00 94.62 99 SER A N 1
ATOM 741 C CA . SER A 1 99 ? -1.522 12.312 2.770 1.00 94.62 99 SER A CA 1
ATOM 742 C C . SER A 1 99 ? -0.911 13.669 3.129 1.00 94.62 99 SER A C 1
ATOM 744 O O . SER A 1 99 ? -1.601 14.692 3.134 1.00 94.62 99 SER A O 1
ATOM 746 N N . SER A 1 100 ? 0.394 13.709 3.412 1.00 93.19 100 SER A N 1
ATOM 747 C CA . SER A 1 100 ? 1.089 14.963 3.716 1.00 93.19 100 SER A CA 1
ATOM 748 C C . SER A 1 100 ? 1.247 15.861 2.483 1.00 93.19 100 SER A C 1
ATOM 750 O O . SER A 1 100 ? 1.416 17.072 2.630 1.00 93.19 100 SER A O 1
ATOM 752 N N . THR A 1 101 ? 1.155 15.280 1.283 1.00 94.19 101 THR A N 1
ATOM 753 C CA . THR A 1 101 ? 1.318 15.977 0.004 1.00 94.19 101 THR A CA 1
ATOM 754 C C . THR A 1 101 ? -0.011 16.135 -0.718 1.00 94.19 101 THR A C 1
ATOM 756 O O . THR A 1 101 ? -0.362 17.249 -1.096 1.00 94.19 101 THR A O 1
ATOM 759 N N . LEU A 1 102 ? -0.752 15.038 -0.888 1.00 96.38 102 LEU A N 1
ATOM 760 C CA . LEU A 1 102 ? -1.984 15.017 -1.673 1.00 96.38 102 LEU A CA 1
ATOM 761 C C . LEU A 1 102 ? -3.118 15.782 -0.980 1.00 96.38 102 LEU A C 1
ATOM 763 O O . LEU A 1 102 ? -3.194 15.850 0.255 1.00 96.38 102 LEU A O 1
ATOM 767 N N . PHE A 1 103 ? -4.022 16.350 -1.774 1.00 96.62 103 PHE A N 1
ATOM 768 C CA . PHE A 1 103 ? -5.326 16.804 -1.295 1.00 96.62 103 PHE A CA 1
ATOM 769 C C . PHE A 1 103 ? -6.256 15.611 -1.029 1.00 96.62 103 PHE A C 1
ATOM 771 O O . PHE A 1 103 ? -5.967 14.484 -1.416 1.00 96.62 103 PHE A O 1
ATOM 778 N N . GLU A 1 104 ? -7.374 15.842 -0.338 1.00 96.88 104 GLU A N 1
ATOM 779 C CA . GLU A 1 104 ? -8.280 14.762 0.086 1.00 96.88 104 GLU A CA 1
ATOM 780 C C . GLU A 1 104 ? -8.809 13.919 -1.088 1.00 96.88 104 GLU A C 1
ATOM 782 O O . GLU A 1 104 ? -8.757 12.694 -1.022 1.00 96.88 104 GLU A O 1
ATOM 787 N N . ASP A 1 105 ? -9.273 14.553 -2.169 1.00 97.69 105 ASP A N 1
ATOM 788 C CA . ASP A 1 105 ? -9.795 13.828 -3.337 1.00 97.69 105 ASP A CA 1
ATOM 789 C C . ASP A 1 105 ? -8.697 13.049 -4.076 1.00 97.69 105 ASP A C 1
ATOM 791 O O . ASP A 1 105 ? -8.928 11.931 -4.527 1.00 97.69 105 ASP A O 1
ATOM 795 N N . GLU A 1 106 ? -7.483 13.598 -4.151 1.00 97.81 106 GLU A N 1
ATOM 796 C CA . GLU A 1 106 ? -6.328 12.910 -4.740 1.00 97.81 106 GLU A CA 1
ATOM 797 C C . GLU A 1 106 ? -5.897 11.712 -3.886 1.00 97.81 106 GLU A C 1
ATOM 799 O O . GLU A 1 106 ? -5.512 10.669 -4.412 1.00 97.81 106 GLU A O 1
ATOM 804 N N . LEU A 1 107 ? -5.980 11.847 -2.560 1.00 98.00 107 LEU A N 1
ATOM 805 C CA . LEU A 1 107 ? -5.687 10.776 -1.616 1.00 98.00 107 LEU A CA 1
ATOM 806 C C . LEU A 1 107 ? -6.704 9.635 -1.736 1.00 98.00 107 LEU A C 1
ATOM 808 O O . LEU A 1 107 ? -6.315 8.468 -1.787 1.00 98.00 107 LEU A O 1
ATOM 812 N N . LEU A 1 108 ? -7.995 9.973 -1.814 1.00 98.12 108 LEU A N 1
ATOM 813 C CA . LEU A 1 108 ? -9.062 9.007 -2.067 1.00 98.12 108 LEU A CA 1
ATOM 814 C C . LEU A 1 108 ? -8.836 8.275 -3.395 1.00 98.12 108 LEU A C 1
ATOM 816 O O . LEU A 1 108 ? -8.899 7.047 -3.429 1.00 98.12 108 LEU A O 1
ATOM 820 N N . GLU A 1 109 ? -8.524 9.013 -4.461 1.00 98.31 109 GLU A N 1
ATOM 821 C CA . GLU A 1 109 ? -8.257 8.438 -5.779 1.00 98.31 109 GLU A CA 1
ATOM 822 C C . GLU A 1 109 ? -7.031 7.514 -5.759 1.00 98.31 109 GLU A C 1
ATOM 824 O O . GLU A 1 109 ? -7.079 6.418 -6.311 1.00 98.31 109 GLU A O 1
ATOM 829 N N . ALA A 1 110 ? -5.957 7.878 -5.052 1.00 98.06 110 ALA A N 1
ATOM 830 C CA . ALA A 1 110 ? -4.791 7.010 -4.888 1.00 98.06 110 ALA A CA 1
ATOM 831 C C . ALA A 1 110 ? -5.149 5.675 -4.205 1.00 98.06 110 ALA A C 1
ATOM 833 O O . ALA A 1 110 ? -4.687 4.610 -4.630 1.00 98.06 110 ALA A O 1
ATOM 834 N N . TYR A 1 111 ? -5.999 5.704 -3.172 1.00 98.38 111 TYR A N 1
ATOM 835 C CA . TYR A 1 111 ? -6.491 4.486 -2.523 1.00 98.38 111 TYR A CA 1
ATOM 836 C C . TYR A 1 111 ? -7.394 3.666 -3.449 1.00 98.38 111 TYR A C 1
ATOM 838 O O . TYR A 1 111 ? -7.234 2.446 -3.535 1.00 98.38 111 TYR A O 1
ATOM 846 N N . HIS A 1 112 ? -8.297 4.323 -4.181 1.00 98.31 112 HIS A N 1
ATOM 847 C CA . HIS A 1 112 ? -9.183 3.679 -5.148 1.00 98.31 112 HIS A CA 1
ATOM 848 C C . HIS A 1 112 ? -8.387 2.990 -6.269 1.00 98.31 112 HIS A C 1
ATOM 850 O O . HIS A 1 112 ? -8.649 1.829 -6.594 1.00 98.31 112 HIS A O 1
ATOM 856 N N . GLN A 1 113 ? -7.364 3.653 -6.817 1.00 98.25 113 GLN A N 1
ATOM 857 C CA . GLN A 1 113 ? -6.464 3.084 -7.825 1.00 98.25 113 GLN A CA 1
ATOM 858 C C . GLN A 1 113 ? -5.734 1.849 -7.301 1.00 98.25 113 GLN A C 1
ATOM 860 O O . GLN A 1 113 ? -5.692 0.828 -7.987 1.00 98.25 113 GLN A O 1
ATOM 865 N N . ALA A 1 114 ? -5.198 1.913 -6.080 1.00 98.38 114 ALA A N 1
ATOM 866 C CA . ALA A 1 114 ? -4.517 0.781 -5.464 1.00 98.38 114 ALA A CA 1
ATOM 867 C C . ALA A 1 114 ? -5.465 -0.413 -5.265 1.00 98.38 114 ALA A C 1
ATOM 869 O O . ALA A 1 114 ? -5.126 -1.531 -5.653 1.00 98.38 114 ALA A O 1
ATOM 870 N N . ILE A 1 115 ? -6.671 -0.190 -4.729 1.00 98.56 115 ILE A N 1
ATOM 871 C CA . ILE A 1 115 ? -7.658 -1.264 -4.541 1.00 98.56 115 ILE A CA 1
ATOM 872 C C . ILE A 1 115 ? -8.112 -1.836 -5.885 1.00 98.56 115 ILE A C 1
ATOM 874 O O . ILE A 1 115 ? -8.167 -3.052 -6.037 1.00 98.56 115 ILE A O 1
ATOM 878 N N . THR A 1 116 ? -8.397 -0.989 -6.870 1.00 98.25 116 THR A N 1
ATOM 879 C CA . THR A 1 116 ? -8.875 -1.431 -8.187 1.00 98.25 116 THR A CA 1
ATOM 880 C C . THR A 1 116 ? -7.820 -2.253 -8.919 1.00 98.25 116 THR A C 1
ATOM 882 O O . THR A 1 116 ? -8.133 -3.286 -9.506 1.00 98.25 116 THR A O 1
ATOM 885 N N . LEU A 1 117 ? -6.561 -1.812 -8.872 1.00 98.44 117 LEU A N 1
ATOM 886 C CA . LEU A 1 117 ? -5.467 -2.464 -9.582 1.00 98.44 117 LEU A CA 1
ATOM 887 C C . LEU A 1 117 ? -5.096 -3.819 -8.975 1.00 98.44 117 LEU A C 1
ATOM 889 O O . LEU A 1 117 ? -4.749 -4.744 -9.708 1.00 98.44 117 LEU A O 1
ATOM 893 N N . TYR A 1 118 ? -5.135 -3.923 -7.649 1.00 98.44 118 TYR A N 1
ATOM 894 C CA . TYR A 1 118 ? -4.600 -5.077 -6.932 1.00 98.44 118 TYR A CA 1
ATOM 895 C C . TYR A 1 118 ? -5.662 -5.988 -6.317 1.00 98.44 118 TYR A C 1
ATOM 897 O O . TYR A 1 118 ? -5.380 -7.158 -6.102 1.00 98.44 118 TYR A O 1
ATOM 905 N N . GLN A 1 119 ? -6.853 -5.478 -6.007 1.00 97.56 119 GLN A N 1
ATOM 906 C CA . GLN A 1 119 ? -7.896 -6.192 -5.259 1.00 97.56 119 GLN A CA 1
ATOM 907 C C . GLN A 1 119 ? -7.382 -6.827 -3.943 1.00 97.56 119 GLN A C 1
ATOM 909 O O . GLN A 1 119 ? -7.556 -8.027 -3.717 1.00 97.56 119 GLN A O 1
ATOM 914 N N . PRO A 1 120 ? -6.717 -6.055 -3.057 1.00 97.62 120 PRO A N 1
ATOM 915 C CA . PRO A 1 120 ? -6.125 -6.599 -1.840 1.00 97.62 120 PRO A CA 1
ATOM 916 C C . PRO A 1 120 ? -7.194 -7.007 -0.816 1.00 97.62 120 PRO A C 1
ATOM 918 O O . PRO A 1 120 ? -8.319 -6.509 -0.819 1.00 97.62 120 PRO A O 1
ATOM 921 N N . ARG A 1 121 ? -6.812 -7.841 0.158 1.00 95.94 121 ARG A N 1
ATOM 922 C CA . ARG A 1 121 ? -7.656 -8.146 1.333 1.00 95.94 121 ARG A CA 1
ATOM 923 C C . ARG A 1 121 ? -7.762 -6.966 2.303 1.00 95.94 121 ARG A C 1
ATOM 925 O O . ARG A 1 121 ? -8.667 -6.931 3.140 1.00 95.94 121 ARG A O 1
ATOM 932 N N . GLY A 1 122 ? -6.816 -6.036 2.235 1.00 95.62 122 GLY A N 1
ATOM 933 C CA . GLY A 1 122 ? -6.753 -4.902 3.138 1.00 95.62 122 GLY A CA 1
ATOM 934 C C . GLY A 1 122 ? -5.737 -3.843 2.740 1.00 95.62 122 GLY A C 1
ATOM 935 O O . GLY A 1 122 ? -4.815 -4.100 1.963 1.00 95.62 122 GLY A O 1
ATOM 936 N N . LEU A 1 123 ? -5.912 -2.657 3.314 1.00 96.44 123 LEU A N 1
ATOM 937 C CA . LEU A 1 123 ? -4.945 -1.569 3.292 1.00 96.44 123 LEU A CA 1
ATOM 938 C C . LEU A 1 123 ? -4.334 -1.410 4.683 1.00 96.44 123 LEU A C 1
ATOM 940 O O . LEU A 1 123 ? -5.047 -1.364 5.687 1.00 96.44 123 LEU A O 1
ATOM 944 N N . ASP A 1 124 ? -3.015 -1.313 4.725 1.00 93.88 124 ASP A N 1
ATOM 945 C CA . ASP A 1 124 ? -2.225 -1.042 5.914 1.00 93.88 124 ASP A CA 1
ATOM 946 C C . ASP A 1 124 ? -1.704 0.392 5.864 1.00 93.88 124 ASP A C 1
ATOM 948 O O . ASP A 1 124 ? -1.198 0.837 4.838 1.00 93.88 124 ASP A O 1
ATOM 952 N N . PHE A 1 125 ? -1.840 1.132 6.957 1.00 91.81 125 PHE A N 1
ATOM 953 C CA . PHE A 1 125 ? -1.364 2.510 7.040 1.00 91.81 125 PHE A CA 1
ATOM 954 C C . PHE A 1 125 ? -0.226 2.572 8.040 1.00 91.81 125 PHE A C 1
ATOM 956 O O . PHE A 1 125 ? -0.464 2.789 9.225 1.00 91.81 125 PHE A O 1
ATOM 963 N N . ASP A 1 126 ? 1.002 2.389 7.570 1.00 88.19 126 ASP A N 1
ATOM 964 C CA . ASP A 1 126 ? 2.212 2.445 8.387 1.00 88.19 126 ASP A CA 1
ATOM 965 C C . ASP A 1 126 ? 2.619 3.900 8.671 1.00 88.19 126 ASP A C 1
ATOM 967 O O . ASP A 1 126 ? 3.552 4.475 8.101 1.00 88.19 126 ASP A O 1
ATOM 971 N N . LEU A 1 127 ? 1.809 4.537 9.517 1.00 86.06 127 LEU A N 1
ATOM 972 C CA . LEU A 1 127 ? 1.891 5.951 9.864 1.00 86.06 127 LEU A CA 1
ATOM 973 C C . LEU A 1 127 ? 2.887 6.164 11.000 1.00 86.06 127 LEU A C 1
ATOM 975 O O . LEU A 1 127 ? 2.508 6.347 12.160 1.00 86.06 127 LEU A O 1
ATOM 979 N N . GLU A 1 128 ? 4.167 6.127 10.667 1.00 77.25 128 GLU A N 1
ATOM 980 C CA . GLU A 1 128 ? 5.246 6.410 11.608 1.00 77.25 128 GLU A CA 1
ATOM 981 C C . GLU A 1 128 ? 5.604 7.909 11.623 1.00 77.25 128 GLU A C 1
ATOM 983 O O . GLU A 1 128 ? 4.966 8.710 10.946 1.00 77.25 128 GLU A O 1
ATOM 988 N N . ASN A 1 129 ? 6.571 8.313 12.462 1.00 76.81 129 ASN A N 1
ATOM 989 C CA . ASN A 1 129 ? 7.283 9.610 12.453 1.00 76.81 129 ASN A CA 1
ATOM 990 C C . ASN A 1 129 ? 6.466 10.939 12.463 1.00 76.81 129 ASN A C 1
ATOM 992 O O . ASN A 1 129 ? 7.064 12.015 12.398 1.00 76.81 129 ASN A O 1
ATOM 996 N N . ASN A 1 130 ? 5.137 10.894 12.617 1.00 78.94 130 ASN A N 1
ATOM 997 C CA . ASN A 1 130 ? 4.209 12.039 12.574 1.00 78.94 130 ASN A CA 1
ATOM 998 C C . ASN A 1 130 ? 4.222 12.838 11.253 1.00 78.94 130 ASN A C 1
ATOM 1000 O O . ASN A 1 130 ? 3.836 14.008 11.243 1.00 78.94 130 ASN A O 1
ATOM 1004 N N . GLN A 1 131 ? 4.652 12.244 10.135 1.00 86.62 131 GLN A N 1
ATOM 1005 C CA . GLN A 1 131 ? 4.645 12.898 8.819 1.00 86.62 131 GLN A CA 1
ATOM 1006 C C . GLN A 1 131 ? 3.455 12.452 7.960 1.00 86.62 131 GLN A C 1
ATOM 1008 O O . GLN A 1 131 ? 3.625 11.953 6.849 1.00 86.62 131 GLN A O 1
ATOM 1013 N N . PHE A 1 132 ? 2.246 12.651 8.482 1.00 90.12 132 PHE A N 1
ATOM 1014 C CA . PHE A 1 132 ? 0.977 12.301 7.839 1.00 90.12 132 PHE A CA 1
ATOM 1015 C C . PHE A 1 132 ? -0.124 13.302 8.214 1.00 90.12 132 PHE A C 1
ATOM 1017 O O . PHE A 1 132 ? -0.024 13.994 9.229 1.00 90.12 132 PHE A O 1
ATOM 1024 N N . ASP A 1 133 ? -1.187 13.368 7.410 1.00 92.25 133 ASP A N 1
ATOM 1025 C CA . ASP A 1 133 ? -2.362 14.206 7.668 1.00 92.25 133 ASP A CA 1
ATOM 1026 C C . ASP A 1 133 ? -3.570 13.341 8.056 1.00 92.25 133 ASP A C 1
ATOM 1028 O O . ASP A 1 133 ? -4.226 12.716 7.224 1.00 92.25 133 ASP A O 1
ATOM 1032 N N . MET A 1 134 ? -3.878 13.320 9.353 1.00 89.12 134 MET A N 1
ATOM 1033 C CA . MET A 1 134 ? -4.972 12.513 9.906 1.00 89.12 134 MET A CA 1
ATOM 1034 C C . MET A 1 134 ? -6.353 12.940 9.413 1.00 89.12 134 MET A C 1
ATOM 1036 O O . MET A 1 134 ? -7.231 12.092 9.248 1.00 89.12 134 MET A O 1
ATOM 1040 N N . GLY A 1 135 ? -6.548 14.243 9.190 1.00 91.50 135 GLY A N 1
ATOM 1041 C CA . GLY A 1 135 ? -7.827 14.776 8.734 1.00 91.50 135 GLY A CA 1
ATOM 1042 C C . GLY A 1 135 ? -8.135 14.272 7.332 1.00 91.50 135 GLY A C 1
ATOM 1043 O O . GLY A 1 135 ? -9.211 13.729 7.097 1.00 91.50 135 GLY A O 1
ATOM 1044 N N . LYS A 1 136 ? -7.150 14.349 6.432 1.00 95.44 136 LYS A N 1
ATOM 1045 C CA . LYS A 1 136 ? -7.294 13.831 5.066 1.00 95.44 136 LYS A CA 1
ATOM 1046 C C . LYS A 1 136 ? -7.434 12.313 5.035 1.00 95.44 136 LYS A C 1
ATOM 1048 O O . LYS A 1 136 ? -8.299 11.811 4.326 1.00 95.44 136 LYS A O 1
ATOM 1053 N N . ILE A 1 137 ? -6.628 11.584 5.815 1.00 94.31 137 ILE A N 1
ATOM 1054 C CA . ILE A 1 137 ? -6.721 10.116 5.887 1.00 94.31 137 ILE A CA 1
ATOM 1055 C C . ILE A 1 137 ? -8.115 9.698 6.359 1.00 94.31 137 ILE A C 1
ATOM 1057 O O . ILE A 1 137 ? -8.760 8.873 5.717 1.00 94.31 137 ILE A O 1
ATOM 1061 N N . SER A 1 138 ? -8.604 10.268 7.463 1.00 93.62 138 SER A N 1
ATOM 1062 C CA . SER A 1 138 ? -9.909 9.889 8.010 1.00 93.62 138 SER A CA 1
ATOM 1063 C C . SER A 1 138 ? -11.065 10.246 7.076 1.00 93.62 138 SER A C 1
ATOM 1065 O O . SER A 1 138 ? -11.964 9.422 6.902 1.00 93.62 138 SER A O 1
ATOM 1067 N N . ALA A 1 139 ? -11.022 11.410 6.423 1.00 95.94 139 ALA A N 1
ATOM 1068 C CA . ALA A 1 139 ? -12.033 11.821 5.453 1.00 95.94 139 ALA A CA 1
ATOM 1069 C C . ALA A 1 139 ? -12.038 10.929 4.198 1.00 95.94 139 ALA A C 1
ATOM 1071 O O . ALA A 1 139 ? -13.098 10.441 3.797 1.00 95.94 139 ALA A O 1
ATOM 1072 N N . ALA A 1 140 ? -10.863 10.637 3.629 1.00 97.38 140 ALA A N 1
ATOM 1073 C CA . ALA A 1 140 ? -10.738 9.739 2.483 1.00 97.38 140 ALA A CA 1
ATOM 1074 C C . ALA A 1 140 ? -11.217 8.319 2.829 1.00 97.38 140 ALA A C 1
ATOM 1076 O O . ALA A 1 140 ? -12.012 7.742 2.093 1.00 97.38 140 ALA A O 1
ATOM 1077 N N . LEU A 1 141 ? -10.817 7.766 3.980 1.00 96.50 141 LEU A N 1
ATOM 1078 C CA . LEU A 1 141 ? -11.233 6.422 4.401 1.00 96.50 141 LEU A CA 1
ATOM 1079 C C . LEU A 1 141 ? -12.733 6.309 4.691 1.00 96.50 141 LEU A C 1
ATOM 1081 O O . LEU A 1 141 ? -13.334 5.277 4.388 1.00 96.50 141 LEU A O 1
ATOM 1085 N N . ALA A 1 142 ? -13.351 7.365 5.226 1.00 96.31 142 ALA A N 1
ATOM 1086 C CA . ALA A 1 142 ? -14.797 7.420 5.436 1.00 96.31 142 ALA A CA 1
ATOM 1087 C C . ALA A 1 142 ? -15.590 7.349 4.125 1.00 96.31 142 ALA A C 1
ATOM 1089 O O . ALA A 1 142 ? -16.690 6.797 4.103 1.00 96.31 142 ALA A O 1
ATOM 1090 N N . ARG A 1 143 ? -15.025 7.882 3.037 1.00 97.62 143 ARG A N 1
ATOM 1091 C CA . ARG A 1 143 ? -15.606 7.814 1.690 1.00 97.62 143 ARG A CA 1
ATOM 1092 C C . ARG A 1 143 ? -15.288 6.489 0.997 1.00 97.62 143 ARG A C 1
ATOM 1094 O O . ARG A 1 143 ? -16.161 5.927 0.351 1.00 97.62 143 ARG A O 1
ATOM 1101 N N . LEU A 1 144 ? -14.082 5.960 1.200 1.00 97.56 144 LEU A N 1
ATOM 1102 C CA . LEU A 1 144 ? -13.597 4.738 0.557 1.00 97.56 144 LEU A CA 1
ATOM 1103 C C . LEU A 1 144 ? -14.281 3.463 1.074 1.00 97.56 144 LEU A C 1
ATOM 1105 O O . LEU A 1 144 ? -14.622 2.577 0.295 1.00 97.56 144 LEU A O 1
ATOM 1109 N N . GLN A 1 145 ? -14.462 3.326 2.390 1.00 96.06 145 GLN A N 1
ATOM 1110 C CA . GLN A 1 145 ? -14.922 2.062 2.975 1.00 96.06 145 GLN A CA 1
ATOM 1111 C C . GLN A 1 145 ? -16.329 1.623 2.522 1.00 96.06 145 GLN A C 1
ATOM 1113 O O . GLN A 1 145 ? -16.515 0.428 2.298 1.00 96.06 145 GLN A O 1
ATOM 1118 N N . PRO A 1 146 ? -17.320 2.518 2.353 1.00 96.31 146 PRO A N 1
ATOM 1119 C CA . PRO A 1 146 ? -18.608 2.138 1.774 1.00 96.31 146 PRO A CA 1
ATOM 1120 C C . PRO A 1 146 ? -18.513 1.581 0.347 1.00 96.31 146 PRO A C 1
ATOM 1122 O O . PRO A 1 146 ? -19.346 0.758 -0.029 1.00 96.31 146 PRO A O 1
ATOM 1125 N N . GLU A 1 147 ? -17.520 2.014 -0.437 1.00 97.44 147 GLU A N 1
ATOM 1126 C CA . GLU A 1 147 ? -17.280 1.534 -1.806 1.00 97.44 147 GLU A CA 1
ATOM 1127 C C . GLU A 1 147 ? -16.580 0.166 -1.814 1.00 97.44 147 GLU A C 1
ATOM 1129 O O . GLU A 1 147 ? -16.861 -0.672 -2.671 1.00 97.44 147 GLU A O 1
ATOM 1134 N N . PHE A 1 148 ? -15.727 -0.095 -0.816 1.00 97.12 148 PHE A N 1
ATOM 1135 C CA . PHE A 1 148 ? -14.967 -1.339 -0.667 1.00 97.12 148 PHE A CA 1
ATOM 1136 C C . PHE A 1 148 ? -15.143 -1.969 0.728 1.00 97.12 148 PHE A C 1
ATOM 1138 O O . PHE A 1 148 ? -14.174 -2.077 1.487 1.00 97.12 148 PHE A O 1
ATOM 1145 N N . PRO A 1 149 ? -16.356 -2.428 1.089 1.00 95.19 149 PRO A N 1
ATOM 1146 C CA . PRO A 1 149 ? -16.667 -2.874 2.451 1.00 95.19 149 PRO A CA 1
ATOM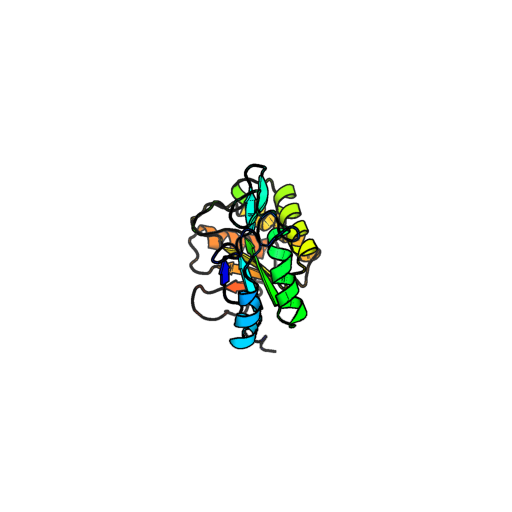 1147 C C . PRO A 1 149 ? -15.896 -4.129 2.891 1.00 95.19 149 PRO A C 1
ATOM 1149 O O . PRO A 1 149 ? -15.752 -4.374 4.089 1.00 95.19 149 PRO A O 1
ATOM 1152 N N . ASP A 1 150 ? -15.387 -4.912 1.938 1.00 93.25 150 ASP A N 1
ATOM 1153 C CA . ASP A 1 150 ? -14.623 -6.134 2.205 1.00 93.25 150 ASP A CA 1
ATOM 1154 C C . ASP A 1 150 ? -13.118 -5.877 2.414 1.00 93.25 150 ASP A C 1
ATOM 1156 O O . ASP A 1 150 ? -12.401 -6.755 2.907 1.00 93.25 150 ASP A O 1
ATOM 1160 N N . VAL A 1 151 ? -12.628 -4.675 2.078 1.00 93.81 151 VAL A N 1
ATOM 1161 C CA . VAL A 1 151 ? -11.222 -4.293 2.255 1.00 93.81 151 VAL A CA 1
ATOM 1162 C C . VAL A 1 151 ? -10.991 -3.872 3.704 1.00 93.81 151 VAL A C 1
ATOM 1164 O O . VAL A 1 151 ? -11.503 -2.861 4.186 1.00 93.81 151 VAL A O 1
ATOM 1167 N N . LYS A 1 152 ? -10.181 -4.651 4.425 1.00 93.25 152 LYS A N 1
ATOM 1168 C CA . LYS A 1 152 ? -9.859 -4.375 5.831 1.00 93.25 152 LYS A CA 1
ATOM 1169 C C . LYS A 1 152 ? -8.859 -3.231 5.948 1.00 93.25 152 LYS A C 1
ATOM 1171 O O . LYS A 1 152 ? -7.816 -3.261 5.308 1.00 93.25 152 LYS A O 1
ATOM 1176 N N . LEU A 1 153 ? -9.123 -2.277 6.832 1.00 92.31 153 LEU A N 1
ATOM 1177 C CA . LEU A 1 153 ? -8.199 -1.178 7.115 1.00 92.31 153 LEU A CA 1
ATOM 1178 C C . LEU A 1 153 ? -7.406 -1.486 8.385 1.00 92.31 153 LEU A C 1
ATOM 1180 O O . LEU A 1 153 ? -7.999 -1.839 9.410 1.00 92.31 153 LEU A O 1
ATOM 1184 N N . THR A 1 154 ? -6.080 -1.373 8.338 1.00 89.94 154 THR A N 1
ATOM 1185 C CA . THR A 1 154 ? -5.211 -1.645 9.489 1.00 89.94 154 THR A CA 1
ATOM 1186 C C . THR A 1 154 ? -4.304 -0.468 9.832 1.00 89.94 154 THR A C 1
ATOM 1188 O O . THR A 1 154 ? -3.753 0.177 8.947 1.00 89.94 154 THR A O 1
ATOM 1191 N N . LEU A 1 155 ? -4.158 -0.195 11.132 1.00 85.00 155 LEU A N 1
ATOM 1192 C CA . LEU A 1 155 ? -3.345 0.897 11.685 1.00 85.00 155 LEU A CA 1
ATOM 1193 C C . LEU A 1 155 ? -2.312 0.339 12.685 1.00 85.00 155 LEU A C 1
ATOM 1195 O O . LEU A 1 155 ? -2.645 -0.612 13.402 1.00 85.00 155 LEU A O 1
ATOM 1199 N N . PRO A 1 156 ? -1.103 0.912 12.807 1.00 74.94 156 PRO A N 1
ATOM 1200 C CA . PRO A 1 156 ? -0.076 0.456 13.741 1.00 74.94 156 PRO A CA 1
ATOM 1201 C C . PRO A 1 156 ? -0.451 0.726 15.208 1.00 74.94 156 PRO A C 1
ATOM 1203 O O . PRO A 1 156 ? -1.103 1.717 15.537 1.00 74.94 156 PRO A O 1
ATOM 1206 N N . THR A 1 157 ? -0.007 -0.140 16.128 1.00 59.78 157 THR A N 1
ATOM 1207 C CA . THR A 1 157 ? 0.052 0.150 17.575 1.00 59.78 157 THR A CA 1
ATOM 1208 C C . THR A 1 157 ? 1.326 0.901 17.945 1.00 59.78 157 THR A C 1
ATOM 1210 O O . THR A 1 157 ? 2.329 0.805 17.250 1.00 59.78 157 THR A O 1
ATOM 1213 N N . GLY A 1 158 ? 1.341 1.457 19.157 1.00 55.56 158 GLY A N 1
ATOM 1214 C CA . GLY A 1 158 ? 2.460 2.238 19.696 1.00 55.56 158 GLY A CA 1
ATOM 1215 C C . GLY A 1 158 ? 2.112 3.718 19.766 1.00 55.56 158 GLY A C 1
ATOM 1216 O O . GLY A 1 158 ? 2.998 4.559 19.706 1.00 55.56 158 GLY A O 1
ATOM 1217 N N . LEU A 1 159 ? 0.804 3.993 19.855 1.00 55.97 159 LEU A N 1
ATOM 1218 C CA . LEU A 1 159 ? 0.173 5.257 19.528 1.00 55.97 159 LEU A CA 1
ATOM 1219 C C . LEU A 1 159 ? 0.824 6.416 20.294 1.00 55.97 159 LEU A C 1
ATOM 1221 O O . LEU A 1 159 ? 0.568 6.629 21.481 1.00 55.97 159 LEU A O 1
ATOM 1225 N N . ALA A 1 160 ? 1.633 7.201 19.588 1.00 65.69 160 ALA A N 1
ATOM 1226 C CA . ALA A 1 160 ? 1.863 8.582 19.963 1.00 65.69 160 ALA A CA 1
ATOM 1227 C C . ALA A 1 160 ? 0.497 9.301 20.016 1.00 65.69 160 ALA A C 1
ATOM 1229 O O . ALA A 1 160 ? -0.447 8.875 19.341 1.00 65.69 160 ALA A O 1
ATOM 1230 N N . PRO A 1 161 ? 0.352 10.404 20.772 1.00 74.31 161 PRO A N 1
ATOM 1231 C CA . PRO A 1 161 ? -0.926 11.111 20.902 1.00 74.31 161 PRO A CA 1
ATOM 1232 C C . PRO A 1 161 ? -1.637 11.412 19.570 1.00 74.31 161 PRO A C 1
ATOM 1234 O O . PRO A 1 161 ? -2.861 11.345 19.506 1.00 74.31 161 PRO A O 1
ATOM 1237 N N . ALA A 1 162 ? -0.884 11.671 18.492 1.00 71.06 162 ALA A N 1
ATOM 1238 C CA . ALA A 1 162 ? -1.438 11.851 17.152 1.00 71.06 162 ALA A CA 1
ATOM 1239 C C . ALA A 1 162 ? -2.198 10.604 16.661 1.00 71.06 162 ALA A C 1
ATOM 1241 O O . ALA A 1 162 ? -3.360 10.690 16.287 1.00 71.06 162 ALA A O 1
ATOM 1242 N N . GLN A 1 163 ? -1.607 9.414 16.737 1.00 75.25 163 GLN A N 1
ATOM 1243 C CA . GLN A 1 163 ? -2.248 8.203 16.219 1.00 75.25 163 GLN A CA 1
ATOM 1244 C C . GLN A 1 163 ? -3.508 7.822 17.034 1.00 75.25 163 GLN A C 1
ATOM 1246 O O . GLN A 1 163 ? -4.445 7.253 16.478 1.00 75.25 163 GLN A O 1
ATOM 1251 N N . PHE A 1 164 ? -3.594 8.203 18.319 1.00 81.62 164 PHE A N 1
ATOM 1252 C CA . PHE A 1 164 ? -4.851 8.126 19.081 1.00 81.62 164 PHE A CA 1
ATOM 1253 C C . PHE A 1 164 ? -5.937 9.051 18.515 1.00 81.62 164 PHE A C 1
ATOM 1255 O O . PHE A 1 164 ? -7.079 8.621 18.360 1.00 81.62 164 PHE A O 1
ATOM 1262 N N . ALA A 1 165 ? -5.592 10.292 18.163 1.00 84.25 165 ALA A N 1
ATOM 1263 C CA . ALA A 1 165 ? -6.542 11.227 17.563 1.00 84.25 165 ALA A CA 1
ATOM 1264 C C . ALA A 1 165 ? -7.081 10.713 16.216 1.00 84.25 165 ALA A C 1
ATOM 1266 O O . ALA A 1 165 ? -8.273 10.843 15.946 1.00 84.25 165 ALA A O 1
ATOM 1267 N N . LEU A 1 166 ? -6.242 10.063 15.401 1.00 85.44 166 LEU A N 1
ATOM 1268 C CA . LEU A 1 166 ? -6.693 9.407 14.169 1.00 85.44 166 LEU A CA 1
ATOM 1269 C C . LEU A 1 166 ? -7.716 8.296 14.452 1.00 85.44 166 LEU A C 1
ATOM 1271 O O . LEU A 1 166 ? -8.764 8.247 13.812 1.00 85.44 166 LEU A O 1
ATOM 1275 N N . VAL A 1 167 ? -7.441 7.429 15.431 1.00 88.00 167 VAL A N 1
ATOM 1276 C CA . VAL A 1 167 ? -8.366 6.363 15.859 1.00 88.00 167 VAL A CA 1
ATOM 1277 C C . VAL A 1 167 ? -9.718 6.947 16.290 1.00 88.00 167 VAL A C 1
ATOM 1279 O O . VAL A 1 167 ? -10.765 6.417 15.916 1.00 88.00 167 VAL A O 1
ATOM 1282 N N . GLU A 1 168 ? -9.720 8.056 17.031 1.00 88.62 168 GLU A N 1
ATOM 1283 C CA . GLU A 1 168 ? -10.950 8.745 17.446 1.00 88.62 168 GLU A CA 1
ATOM 1284 C C . GLU A 1 168 ? -11.714 9.373 16.270 1.00 88.62 168 GLU A C 1
ATOM 1286 O O . GLU A 1 168 ? -12.949 9.305 16.231 1.00 88.62 168 GLU A O 1
ATOM 1291 N N . GLN A 1 169 ? -11.002 9.959 15.301 1.00 90.00 169 GLN A N 1
ATOM 1292 C CA . GLN A 1 169 ? -11.598 10.519 14.084 1.00 90.00 169 GLN A CA 1
ATOM 1293 C C . GLN A 1 169 ? -12.246 9.427 13.232 1.00 90.00 169 GLN A C 1
ATOM 1295 O O . GLN A 1 169 ? -13.414 9.556 12.867 1.00 90.00 169 GLN A O 1
ATOM 1300 N N . LEU A 1 170 ? -11.542 8.317 12.998 1.00 90.19 170 LEU A N 1
ATOM 1301 C CA . LEU A 1 170 ? -12.061 7.168 12.253 1.00 90.19 170 LEU A CA 1
ATOM 1302 C C . LEU A 1 170 ? -13.277 6.548 12.945 1.00 90.19 170 LEU A C 1
AT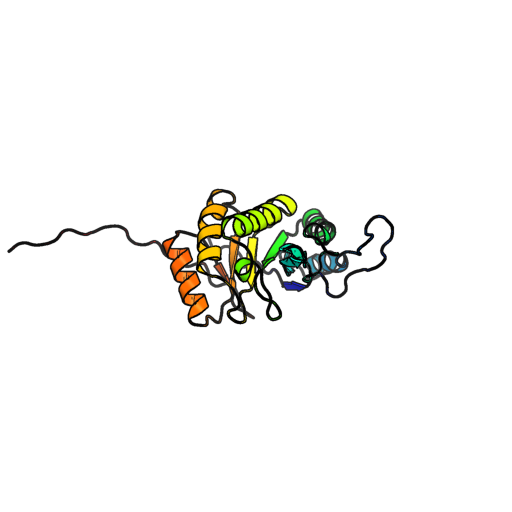OM 1304 O O . LEU A 1 170 ? -14.297 6.303 12.302 1.00 90.19 170 LEU A O 1
ATOM 1308 N N . ALA A 1 171 ? -13.222 6.380 14.270 1.00 89.31 171 ALA A N 1
ATOM 1309 C CA . ALA A 1 171 ? -14.364 5.899 15.042 1.00 89.31 171 ALA A CA 1
ATOM 1310 C C . ALA A 1 171 ? -15.564 6.862 14.966 1.00 89.31 171 ALA A C 1
ATOM 1312 O O . ALA A 1 171 ? -16.708 6.422 14.882 1.00 89.31 171 ALA A O 1
ATOM 1313 N N . THR A 1 172 ? -15.324 8.177 14.969 1.00 91.44 172 THR A N 1
ATOM 1314 C CA . THR A 1 172 ? -16.383 9.190 14.815 1.00 91.44 172 THR A CA 1
ATOM 1315 C C . THR A 1 172 ? -16.982 9.186 13.409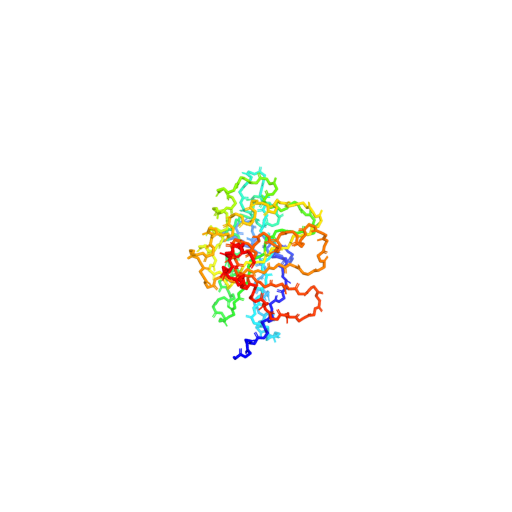 1.00 91.44 172 THR A C 1
ATOM 1317 O O . THR A 1 172 ? -18.185 9.402 13.266 1.00 91.44 172 THR A O 1
ATOM 1320 N N . ALA A 1 173 ? -16.170 8.894 12.395 1.00 89.25 173 ALA A N 1
ATOM 1321 C CA . ALA A 1 173 ? -16.587 8.752 11.005 1.00 89.25 173 ALA A CA 1
ATOM 1322 C C . ALA A 1 173 ? -17.227 7.384 10.685 1.00 89.25 173 ALA A C 1
ATOM 1324 O O . ALA A 1 173 ? -17.600 7.146 9.541 1.00 89.25 173 ALA A O 1
ATOM 1325 N N . ASN A 1 174 ? -17.394 6.501 11.681 1.00 90.56 174 ASN A N 1
ATOM 1326 C CA . ASN A 1 174 ? -17.879 5.123 11.525 1.00 90.56 174 ASN A CA 1
ATOM 1327 C C . ASN A 1 174 ? -17.049 4.274 10.546 1.00 90.56 174 ASN A C 1
ATOM 1329 O O . ASN A 1 174 ? -17.594 3.392 9.887 1.00 90.56 174 ASN A O 1
ATOM 1333 N N . VAL A 1 175 ? -15.741 4.521 10.477 1.00 92.38 175 VAL A N 1
ATOM 1334 C CA . VAL A 1 175 ? -14.819 3.681 9.712 1.00 92.38 175 VAL A CA 1
ATOM 1335 C C . VAL A 1 175 ? -14.439 2.461 10.551 1.00 92.38 175 VAL A C 1
ATOM 1337 O O . VAL A 1 175 ? -13.929 2.597 11.664 1.00 92.38 175 VAL A O 1
ATOM 1340 N N . ASP A 1 176 ? -14.672 1.264 10.020 1.00 92.50 176 ASP A N 1
ATOM 1341 C CA . ASP A 1 176 ? -14.231 -0.002 10.605 1.00 92.50 176 ASP A CA 1
ATOM 1342 C C . ASP A 1 176 ? -12.728 -0.212 10.315 1.00 92.50 176 ASP A C 1
ATOM 1344 O O . ASP A 1 176 ? -12.287 -0.220 9.167 1.00 92.50 176 ASP A O 1
ATOM 1348 N N . PHE A 1 177 ? -11.915 -0.403 11.353 1.00 90.12 177 PHE A N 1
ATOM 1349 C CA . PHE A 1 177 ? -10.475 -0.657 11.226 1.00 90.12 177 PHE A CA 1
ATOM 1350 C C . PHE A 1 177 ? -9.996 -1.652 12.281 1.00 90.12 177 PHE A C 1
ATOM 1352 O O . PHE A 1 177 ? -10.696 -1.969 13.249 1.00 90.12 177 PHE A O 1
ATOM 1359 N N . ILE A 1 178 ? -8.768 -2.137 12.105 1.00 87.75 178 ILE A N 1
ATOM 1360 C CA . ILE A 1 178 ? -8.109 -3.024 13.054 1.00 87.75 178 ILE A CA 1
ATOM 1361 C C . ILE A 1 178 ? -6.755 -2.445 13.459 1.00 87.75 178 ILE A C 1
ATOM 1363 O O . ILE A 1 178 ? -5.969 -2.014 12.622 1.00 87.75 178 ILE A O 1
ATOM 1367 N N . ILE A 1 179 ? -6.467 -2.447 14.758 1.00 81.75 179 ILE A N 1
ATOM 1368 C CA . ILE A 1 179 ? -5.185 -1.971 15.278 1.00 81.75 179 ILE A CA 1
ATOM 1369 C C . ILE A 1 179 ? -4.215 -3.161 15.333 1.00 81.75 179 ILE A C 1
ATOM 1371 O O . ILE A 1 179 ? -4.448 -4.126 16.068 1.00 81.75 179 ILE A O 1
ATOM 1375 N N . LYS A 1 180 ? -3.135 -3.105 14.549 1.00 72.38 180 LYS A N 1
ATOM 1376 C CA . LYS A 1 180 ? -2.080 -4.125 14.471 1.00 72.38 180 LYS A CA 1
ATOM 1377 C C . LYS A 1 180 ? -0.990 -3.857 15.489 1.00 72.38 180 LYS A C 1
ATOM 1379 O O . LYS A 1 180 ? -0.377 -2.793 15.458 1.00 72.38 180 LYS A O 1
ATOM 1384 N N . ARG A 1 181 ? -0.682 -4.837 16.343 1.00 58.38 181 ARG A N 1
ATOM 1385 C CA . ARG A 1 181 ? 0.473 -4.712 17.227 1.00 58.38 181 ARG A CA 1
ATOM 1386 C C . ARG A 1 181 ? 1.776 -4.893 16.460 1.00 58.38 181 ARG A C 1
ATOM 1388 O O . ARG A 1 181 ? 1.941 -5.913 15.798 1.00 58.38 181 ARG A O 1
ATOM 1395 N N . HIS A 1 182 ? 2.707 -3.947 16.576 1.00 49.84 182 HIS A N 1
ATOM 1396 C CA . HIS A 1 182 ? 4.060 -4.147 16.063 1.00 49.84 182 HIS A CA 1
ATOM 1397 C C . HIS A 1 182 ? 4.715 -5.246 16.917 1.00 49.84 182 HIS A C 1
ATOM 1399 O O . HIS A 1 182 ? 4.935 -5.061 18.115 1.00 49.84 182 HIS A O 1
ATOM 1405 N N . GLY A 1 183 ? 4.918 -6.425 16.324 1.00 43.62 183 GLY A N 1
ATOM 1406 C CA . GLY A 1 183 ? 5.668 -7.529 16.927 1.00 43.62 183 GLY A CA 1
ATOM 1407 C C . GLY A 1 183 ? 4.906 -8.632 17.673 1.00 43.62 183 GLY A C 1
ATOM 1408 O O . GLY A 1 183 ? 5.581 -9.556 18.085 1.00 43.62 183 GLY A O 1
ATOM 1409 N N . ASP A 1 184 ? 3.574 -8.617 17.836 1.00 34.50 184 ASP A N 1
ATOM 1410 C CA . ASP A 1 184 ? 2.842 -9.761 18.435 1.00 34.50 184 ASP A CA 1
ATOM 1411 C C . ASP A 1 184 ? 1.319 -9.625 18.283 1.00 34.50 184 ASP A C 1
ATOM 1413 O O . ASP A 1 184 ? 0.729 -8.805 18.975 1.00 34.50 184 ASP A O 1
ATOM 1417 N N . GLY A 1 185 ? 0.674 -10.473 17.473 1.00 38.56 185 GLY A N 1
ATOM 1418 C CA . GLY A 1 185 ? -0.755 -10.823 17.587 1.00 38.56 185 GLY A CA 1
ATOM 1419 C C . GLY A 1 185 ? -1.802 -9.696 17.458 1.00 38.56 185 GLY A C 1
ATOM 1420 O O . GLY A 1 185 ? -1.842 -8.718 18.199 1.00 38.56 185 GLY A O 1
ATOM 1421 N N . PHE A 1 186 ? -2.755 -9.880 16.545 1.00 43.41 186 PHE A N 1
ATOM 1422 C CA . PHE A 1 186 ? -3.942 -9.026 16.414 1.00 43.41 186 PHE A CA 1
ATOM 1423 C C . PHE A 1 186 ? -4.764 -8.979 17.721 1.00 43.41 186 PHE A C 1
ATOM 1425 O O . PHE A 1 186 ? -5.118 -10.021 18.276 1.00 43.41 186 PHE A O 1
ATOM 1432 N N . LEU A 1 187 ? -5.160 -7.781 18.169 1.00 37.56 187 LEU A N 1
ATOM 1433 C CA . LEU A 1 187 ? -6.290 -7.627 19.090 1.00 37.56 187 LEU A CA 1
ATOM 1434 C C . LEU A 1 187 ? -7.578 -7.522 18.257 1.00 37.56 187 LEU A C 1
ATOM 1436 O O . LEU A 1 187 ? -7.600 -6.772 17.278 1.00 37.56 187 LEU A O 1
ATOM 1440 N N . PRO A 1 188 ? -8.658 -8.247 18.603 1.00 36.62 188 PRO A N 1
ATOM 1441 C CA . PRO A 1 188 ? -9.913 -8.135 17.872 1.00 36.62 188 PRO A CA 1
ATOM 1442 C C . PRO A 1 188 ? -10.423 -6.693 17.943 1.00 36.62 188 PRO A C 1
ATOM 1444 O O . PRO A 1 188 ? -10.453 -6.090 19.020 1.00 36.62 188 PRO A O 1
ATOM 1447 N N . ALA A 1 189 ? -10.818 -6.154 16.786 1.00 38.28 189 ALA A N 1
ATOM 1448 C CA . ALA A 1 189 ? -11.394 -4.824 16.657 1.00 38.28 189 ALA A CA 1
ATOM 1449 C C . ALA A 1 189 ? -12.514 -4.642 17.690 1.00 38.28 189 ALA A C 1
ATOM 1451 O O . ALA A 1 189 ? -13.548 -5.317 17.646 1.00 38.28 189 ALA A O 1
ATOM 1452 N N . ARG A 1 190 ? -12.320 -3.730 18.649 1.00 38.03 190 ARG A N 1
ATOM 1453 C CA . ARG A 1 190 ? -13.441 -3.251 19.453 1.00 38.03 190 ARG A CA 1
ATOM 1454 C C . ARG A 1 190 ? -14.250 -2.354 18.539 1.00 38.03 190 ARG A C 1
ATOM 1456 O O . ARG A 1 190 ? -13.846 -1.235 18.248 1.00 38.03 190 ARG A O 1
ATOM 1463 N N . ARG A 1 191 ? -15.395 -2.859 18.091 1.00 39.16 191 ARG A N 1
ATOM 1464 C CA . ARG A 1 191 ? -16.412 -2.055 17.421 1.00 39.16 191 ARG A CA 1
ATOM 1465 C C . ARG A 1 191 ? -16.856 -0.964 18.399 1.00 39.16 191 ARG A C 1
ATOM 1467 O O . ARG A 1 191 ? -17.669 -1.227 19.286 1.00 39.16 191 ARG A O 1
ATOM 1474 N N . CYS A 1 192 ? -16.299 0.239 18.290 1.00 36.81 192 CYS A N 1
ATOM 1475 C CA . CYS A 1 192 ? -16.761 1.398 19.048 1.00 36.81 192 CYS A CA 1
ATOM 1476 C C . CYS A 1 192 ? -18.093 1.865 18.452 1.00 36.81 192 CYS A C 1
ATOM 1478 O O . CYS A 1 192 ? -18.159 2.836 17.709 1.00 36.81 192 CYS A O 1
ATOM 1480 N N . ARG A 1 193 ? -19.184 1.157 18.767 1.00 34.03 193 ARG A N 1
ATOM 1481 C CA . ARG A 1 193 ? -20.527 1.697 18.551 1.00 34.03 193 ARG A CA 1
ATOM 1482 C C . ARG A 1 193 ? -20.758 2.802 19.578 1.00 34.03 193 ARG A C 1
ATOM 1484 O O . ARG A 1 193 ? -20.812 2.522 20.775 1.00 34.03 193 ARG A O 1
ATOM 1491 N N . ARG A 1 194 ? -20.945 4.045 19.124 1.00 35.53 194 ARG A N 1
ATOM 1492 C CA . ARG A 1 194 ? -21.625 5.059 19.942 1.00 35.53 194 ARG A CA 1
ATOM 1493 C C . ARG A 1 194 ? -23.021 4.528 20.265 1.00 35.53 194 ARG A C 1
ATOM 1495 O O . ARG A 1 194 ? -23.808 4.273 19.356 1.00 35.53 194 ARG A O 1
ATOM 1502 N N . ASN A 1 195 ? -23.339 4.391 21.549 1.00 33.53 195 ASN A N 1
ATOM 1503 C CA . ASN A 1 195 ? -24.731 4.329 21.976 1.00 33.53 195 ASN A CA 1
ATOM 1504 C C . ASN A 1 195 ? -25.364 5.683 21.641 1.00 33.53 195 ASN A C 1
ATOM 1506 O O . ASN A 1 195 ? -25.062 6.700 22.266 1.00 33.53 195 ASN A O 1
ATOM 1510 N N . GLY A 1 196 ? -26.181 5.699 20.592 1.00 34.78 196 GLY A N 1
ATOM 1511 C CA . GLY A 1 196 ? -26.979 6.850 20.213 1.00 34.78 196 GLY A CA 1
ATOM 1512 C C . GLY A 1 196 ? -28.095 7.111 21.222 1.00 34.78 196 GLY A C 1
ATOM 1513 O O . GLY A 1 196 ? -28.816 6.200 21.616 1.00 34.78 196 GLY A O 1
ATOM 1514 N N . THR A 1 197 ? -28.218 8.395 21.561 1.00 37.72 197 THR A N 1
ATOM 1515 C CA . THR A 1 197 ? -29.444 9.136 21.899 1.00 37.72 197 THR A CA 1
ATOM 1516 C C . THR A 1 197 ? -30.220 8.747 23.159 1.00 37.72 197 THR A C 1
ATOM 1518 O O . THR A 1 197 ? -31.044 7.842 23.166 1.00 37.72 197 THR A O 1
ATOM 1521 N N . GLY A 1 198 ? -30.053 9.581 24.186 1.00 31.34 198 GLY A N 1
ATOM 1522 C CA . GLY A 1 198 ? -30.968 9.726 25.316 1.00 31.34 198 GLY A CA 1
ATOM 1523 C C . GLY A 1 198 ? -30.833 11.123 25.912 1.00 31.34 198 GLY A C 1
ATOM 1524 O O . GLY A 1 198 ? -30.413 11.279 27.053 1.00 31.34 198 GLY A O 1
ATOM 1525 N N . GLY A 1 199 ? -31.081 12.150 25.099 1.00 35.31 199 GLY A N 1
ATOM 1526 C CA . GLY A 1 199 ? -31.219 13.517 25.577 1.00 35.31 199 GLY A CA 1
ATOM 1527 C C . GLY A 1 199 ? -32.693 13.852 25.738 1.00 35.31 199 GLY A C 1
ATOM 1528 O O . GLY A 1 199 ? -33.374 14.002 24.735 1.00 35.31 199 GLY A O 1
ATOM 1529 N N . GLU A 1 200 ? -33.150 14.054 26.972 1.00 33.66 200 GLU A N 1
ATOM 1530 C CA . GLU A 1 200 ? -34.160 15.073 27.248 1.00 33.66 200 GLU A CA 1
ATOM 1531 C C . GLU A 1 200 ? -33.959 15.649 28.656 1.00 33.66 200 GLU A C 1
ATOM 1533 O O . GLU A 1 200 ? -33.641 14.954 29.621 1.00 33.66 200 GLU A O 1
ATOM 1538 N N . ARG A 1 201 ? -34.020 16.978 28.724 1.00 43.75 201 ARG A N 1
ATOM 1539 C CA . ARG A 1 201 ? -33.695 17.830 29.869 1.00 43.75 201 ARG A CA 1
ATOM 1540 C C . ARG A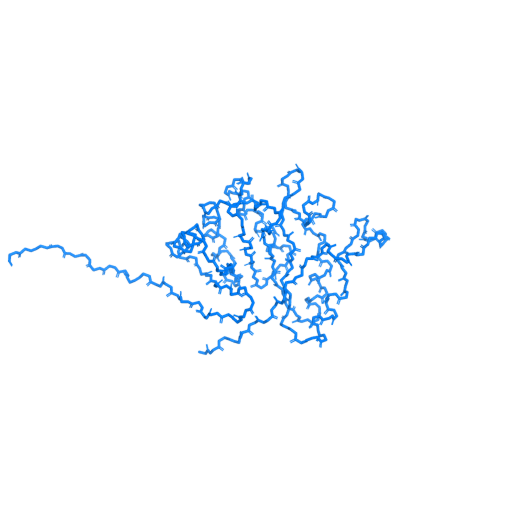 1 201 ? -34.966 18.196 30.642 1.00 43.75 201 ARG A C 1
ATOM 1542 O O . ARG A 1 201 ? -35.949 18.570 30.023 1.00 43.75 201 ARG A O 1
ATOM 1549 N N . ARG A 1 202 ? -34.775 18.362 31.960 1.00 41.94 202 ARG A N 1
ATOM 1550 C CA . ARG A 1 202 ? -35.435 19.308 32.895 1.00 41.94 202 ARG A CA 1
ATOM 1551 C C . ARG A 1 202 ? -36.902 19.068 33.278 1.00 41.94 202 ARG A C 1
ATOM 1553 O O . ARG A 1 202 ? -37.792 19.176 32.450 1.00 41.94 202 ARG A O 1
ATOM 1560 N N . GLY A 1 203 ? -37.137 19.105 34.594 1.00 40.97 203 GLY A N 1
ATOM 1561 C CA . GLY A 1 203 ? -38.190 19.965 35.141 1.00 40.97 203 GLY A CA 1
ATOM 1562 C C . GLY A 1 203 ? -38.885 19.477 36.411 1.00 40.97 203 GLY A C 1
ATOM 1563 O O . GLY A 1 203 ? -39.848 18.733 36.298 1.00 40.97 203 GLY A O 1
ATOM 1564 N N . ARG A 1 204 ? -38.485 20.090 37.537 1.00 40.00 204 ARG A N 1
ATOM 1565 C CA . ARG A 1 204 ? -39.090 20.114 38.888 1.00 40.00 204 ARG A CA 1
ATOM 1566 C C . ARG A 1 204 ? -38.819 18.933 39.809 1.00 40.00 204 ARG A C 1
ATOM 1568 O O . ARG A 1 204 ? -39.139 17.788 39.446 1.00 40.00 204 ARG A O 1
#

InterPro domains:
  IPR052750 Glycosyl Hydrolase 18 Chitinase [PTHR42976] (6-175)

Foldseek 3Di:
DDDPFAFAEEDQQPPPWAAPPPDVQPLTAGDLVVLVVCVVVVGLYHAYDDFAAEPVLATAGPNHVSGHLCRHVVNLVSCVVVVHFYEYEFDDPVDQTSQLPDDLVVVLVNVVCNCVNRVGQAYEYADPDVRHDLVSVLSSQLVNCVVPVRHEYEYEPPDDVVVVVSVVSNLVSQRHYFYDYDPDTTDPGPNPDDPDDDDDDDDD

Secondary structure (DSSP, 8-state):
--PPPP---EEETTTTPBP---TT-TT-B--THHHHHHHHTT-SEEEEEEEEE-TTS-EEETT-TTSBGGGGHHHHHHHHHTT-EEEEEEE-TTS--GGGTS-HHHHHHHHHHHHHHH--SEEEEE--TT-S-HHHHHHHHHHHHHH-TTSEEEEESS--HHHHHHHHHHHHTT--EEEE-TTS-PPP----------------

Sequence (204 aa):
MNTPLTFTPYVDVSVNAEWDVGEAFPTGRPNPLYAELTAALKTDGLTLSFITLGQDNAPCWARQSTTPLAWAKPLADALTETGLGFNLSFGSANARDISSTLFEDELLEAYHQAITLYQPRGLDFDLENNQFDMGKISAALARLQPEFPDVKLTLPTGLAPAQFALVEQLATANVDFIIKRHGDGFLPARRCRRNGTGGERRGR

Organism: Sodalis glossinidius (strain morsitans) (NCBI:txid343509)

Radius of gyration: 18.51 Å; chains: 1; bounding box: 56×43×61 Å

pLDDT: mean 83.62, std 19.27, range [31.34, 98.56]